Protein AF-A0A7W1S090-F1 (afdb_monomer)

Radius of gyration: 28.9 Å; Cα contacts (8 Å, |Δi|>4): 460; chains: 1; bounding box: 78×76×88 Å

Nearest PDB structures (foldseek):
  1ej8-assembly1_A  TM=5.968E-01  e=2.025E+00  Saccharomyces cerevisiae
  1jk9-assembly1_B  TM=6.523E-01  e=2.748E+00  Saccharomyces cerevisiae

Solvent-accessible surface area (backbone atoms only — not comparable to full-atom values): 18968 Å² total; per-residue (Å²): 135,65,72,66,61,57,54,50,53,53,52,52,51,51,51,51,51,51,52,51,51,52,51,49,54,50,52,53,49,54,49,50,55,49,54,54,49,50,52,53,51,37,52,51,45,21,53,53,27,44,51,51,50,52,48,49,51,29,53,21,35,14,46,37,80,57,60,89,86,48,95,62,79,52,80,36,87,42,33,16,22,81,90,78,72,43,58,21,33,49,68,66,88,90,62,98,58,74,49,48,57,50,67,75,38,69,46,71,46,70,44,52,49,43,66,35,48,56,65,39,57,41,89,67,85,73,86,58,77,56,41,80,50,83,86,44,98,49,42,77,43,83,56,73,46,63,62,84,77,41,62,60,57,92,43,47,61,83,49,65,69,86,40,47,74,43,72,67,31,50,54,44,41,58,58,35,36,79,53,59,30,87,90,29,60,43,45,32,21,28,23,41,13,27,68,47,98,46,35,30,41,39,41,12,26,26,30,72,53,51,70,58,90,47,62,85,42,94,68,35,70,80,74,35,96,45,60,68,60,43,54,55,37,53,72,74,33,52,77,46,40,28,44,36,29,49,35,67,85,47,50,60,77,68,69,85,43,99,74,68,84,81,82,66,99,59,93,74,74,96,76,74,75,78,69,88,86,72,80,90,76,79,55,97,79,68,77,79,78,63,92,89,60,79,77,74,63,48,88,73,50,82,42,59,34,35,31,78,70,42,80,41,78,48,94,62,86,72,95,81,105

Sequence (321 aa):
MSSRSGALLVVVSALCAILAAFSLAFLVRMRSDAEDTAMLMRESQARIMLAAACHYVQEASRLGWDDPNTALHEECFGWIDVRDGKLGPKWNEGGNDDRLFPVGSSARFPMHVRQRTPYAIRLDATPNPIDTDAASTRFGLPYLSLPEPMPAVANGWAGHPGAGVNDAGWEDFKRGDPRPRAGTAGTAWFRLHRLDGDSFVATCGGGATLGYRSFSEPGADQIFPDRAAFDALARIEQRAWYLIQWSPAVASSDIHNPHCILFLGGAMPDQYVLQRDHYLSMPMNTSHCLHGTPMRTLAHCKNPVGTIRLIQRLRDEPTNW

pLDDT: mean 76.08, std 19.88, range [40.19, 98.5]

Secondary structure (DSSP, 8-state):
--HHHHHHHHHHHHHHHHHHHHHHHHHHHHHHHHHHHHHHHHHHHHHHHHHHHHHHHHHHTBPPPP-TTSSS-----S-EETTTTEESSBSSSSS----B--TT-EEEEEE--EEE-TTPBPSSPPP-PPB--TTSTTBT-----SPSSPBSS--S--SSTTSS--HHHHHHHHH-EEEEPTTTTTTEEEEEEE-SSSEEEEEEEESTTTT-S-TTSTTSTTTSS-HHHHHHHHHH-EEEEEEEEEESS------S-SS---SS-S---TT----TT------TT-----TTS----GGGS--TT-EEEEEEEESS--S--

Mean predicted aligned error: 12.6 Å

Foldseek 3Di:
DDPVVVVVVVVVVVVVVVVVVVVVVVVVVVVVVVVVVVVVVWVVLLVVQVVVVQVLLLQQQFFADQDPPDPDRPRRNFGAHPVPRAGDPALDPDDPRNDHPDALDKHKFFDFDFPWDQLAWDPDDDDQDQDCDPVDPRHPPSDVQPDPGHHPDCLQSPDGRPPRPDVNSNVCNRHIGRDGDPPRGQQWMWMWHHNDDFKIKIKTKGWNQSPDPACPDPCSVVRAVDRVRNVVGVVVMDIWIKIWGWDQQDLDPPQPPPPPPPPDPDDDDPPPDPPPQDDGDDPPPPPDDPPPDDPPPSNPPRSRRTDTPDIGIDPDDDPRD

Structure (mmCIF, N/CA/C/O backbone):
data_AF-A0A7W1S090-F1
#
_entry.id   AF-A0A7W1S090-F1
#
loop_
_atom_site.group_PDB
_atom_site.id
_atom_site.type_symbol
_atom_site.label_atom_id
_atom_site.label_alt_id
_atom_site.label_comp_id
_atom_site.label_asym_id
_atom_site.label_entity_id
_atom_site.label_seq_id
_atom_site.pdbx_PDB_ins_code
_atom_site.Cartn_x
_atom_site.Cartn_y
_atom_site.Cartn_z
_atom_site.occupancy
_atom_site.B_iso_or_equiv
_atom_site.auth_seq_id
_atom_site.auth_comp_id
_atom_site.auth_asym_id
_atom_site.auth_atom_id
_atom_site.pdbx_PDB_model_num
ATOM 1 N N . MET A 1 1 ? -6.807 45.449 54.406 1.00 57.06 1 MET A N 1
ATOM 2 C CA . MET A 1 1 ? -6.661 45.039 52.990 1.00 57.06 1 MET A CA 1
ATOM 3 C C . MET A 1 1 ? -7.477 45.988 52.124 1.00 57.06 1 MET A C 1
ATOM 5 O O . MET A 1 1 ? -8.618 46.258 52.466 1.00 57.06 1 MET A O 1
ATOM 9 N N . SER A 1 2 ? -6.888 46.544 51.064 1.00 79.94 2 SER A N 1
ATOM 10 C CA . SER A 1 2 ? -7.562 47.475 50.144 1.00 79.94 2 SER A CA 1
ATOM 11 C C . SER A 1 2 ? -8.553 46.715 49.255 1.00 79.94 2 SER A C 1
ATOM 13 O O . SER A 1 2 ? -8.171 45.735 48.616 1.00 79.94 2 SER A O 1
ATOM 15 N N . SER A 1 3 ? -9.810 47.163 49.183 1.00 88.44 3 SER A N 1
ATOM 16 C CA . SER A 1 3 ? -10.864 46.559 48.344 1.00 88.44 3 SER A CA 1
ATOM 17 C C . SER A 1 3 ? -10.475 46.446 46.862 1.00 88.44 3 SER A C 1
ATOM 19 O O . SER A 1 3 ? -10.931 45.544 46.162 1.00 88.44 3 SER A O 1
ATOM 21 N N . ARG A 1 4 ? -9.567 47.308 46.391 1.00 90.38 4 ARG A N 1
ATOM 22 C CA . ARG A 1 4 ? -9.062 47.312 45.010 1.00 90.38 4 ARG A CA 1
ATOM 23 C C . ARG A 1 4 ? -8.206 46.087 44.685 1.00 90.38 4 ARG A C 1
ATOM 25 O O . ARG A 1 4 ? -8.285 45.569 43.576 1.00 90.38 4 ARG A O 1
ATOM 32 N N . SER A 1 5 ? -7.422 45.599 45.646 1.00 89.19 5 SER A N 1
ATOM 33 C CA . SER A 1 5 ? -6.564 44.424 45.448 1.00 89.19 5 SER A CA 1
ATOM 34 C C . SER A 1 5 ? -7.385 43.142 45.281 1.00 89.19 5 SER A C 1
ATOM 36 O O . SER A 1 5 ? -7.023 42.289 44.477 1.00 89.19 5 SER A O 1
ATOM 38 N N . GLY A 1 6 ? -8.520 43.032 45.983 1.00 93.75 6 GLY A N 1
ATOM 39 C CA . GLY A 1 6 ? -9.445 41.905 45.830 1.00 93.75 6 GLY A CA 1
ATOM 40 C C . GLY A 1 6 ? -10.111 41.879 44.453 1.00 93.75 6 GLY A C 1
ATOM 41 O O . GLY A 1 6 ? -10.118 40.844 43.795 1.00 93.75 6 GLY A O 1
ATOM 42 N N . ALA A 1 7 ? -10.598 43.030 43.977 1.00 94.62 7 ALA A N 1
ATOM 43 C CA . ALA A 1 7 ? -11.212 43.136 42.653 1.00 94.62 7 ALA A CA 1
ATOM 44 C C . ALA A 1 7 ? -10.230 42.780 41.520 1.00 94.62 7 ALA A C 1
ATOM 46 O O . ALA A 1 7 ? -10.594 42.062 40.592 1.00 94.62 7 ALA A O 1
ATOM 47 N N . LEU A 1 8 ? -8.971 43.224 41.618 1.00 95.19 8 LEU A N 1
ATOM 48 C CA . LEU A 1 8 ? -7.949 42.921 40.614 1.00 95.19 8 LEU A CA 1
ATOM 49 C C . LEU A 1 8 ? -7.626 41.421 40.551 1.00 95.19 8 LEU A C 1
ATOM 51 O O . LEU A 1 8 ? -7.513 40.876 39.456 1.00 95.19 8 LEU A O 1
ATOM 55 N N . LEU A 1 9 ? -7.546 40.735 41.697 1.00 96.00 9 LEU A N 1
ATOM 56 C CA . LEU A 1 9 ? -7.335 39.283 41.730 1.00 96.00 9 LEU A CA 1
ATOM 57 C C . LEU A 1 9 ? -8.474 38.510 41.058 1.00 96.00 9 LEU A C 1
ATOM 59 O O . LEU A 1 9 ? -8.201 37.550 40.344 1.00 96.00 9 LEU A O 1
ATOM 63 N N . VAL A 1 10 ? -9.727 38.942 41.240 1.00 96.50 10 VAL A N 1
ATOM 64 C CA . VAL A 1 10 ? -10.891 38.316 40.588 1.00 96.50 10 VAL A CA 1
ATOM 65 C C . VAL A 1 10 ? -10.858 38.518 39.073 1.00 96.50 10 VAL A C 1
ATOM 67 O O . VAL A 1 10 ? -11.128 37.585 38.324 1.00 96.50 10 VAL A O 1
ATOM 70 N N . VAL A 1 11 ? -10.493 39.712 38.598 1.00 97.12 11 VAL A N 1
ATOM 71 C CA . VAL A 1 11 ? -10.385 39.975 37.153 1.00 97.12 11 VAL A CA 1
ATOM 72 C C . VAL A 1 11 ? -9.260 39.149 36.530 1.00 97.12 11 VAL A C 1
ATOM 74 O O . VAL A 1 11 ? -9.462 38.529 35.489 1.00 97.12 11 VAL A O 1
ATOM 77 N N . VAL A 1 12 ? -8.089 39.095 37.170 1.00 98.06 12 VAL A N 1
ATOM 78 C CA . VAL A 1 12 ? -6.953 38.313 36.663 1.00 98.06 12 VAL A CA 1
ATOM 79 C C . VAL A 1 12 ? -7.272 36.819 36.671 1.00 98.06 12 VAL A C 1
ATOM 81 O O . VAL A 1 12 ? -7.005 36.146 35.679 1.00 98.06 12 VAL A O 1
ATOM 84 N N . SER A 1 13 ? -7.889 36.290 37.733 1.00 97.62 13 SER A N 1
ATOM 85 C CA . SER A 1 13 ? -8.268 34.874 37.774 1.00 97.62 13 SER A CA 1
ATOM 86 C C . SER A 1 13 ? -9.329 34.532 36.725 1.00 97.62 13 SER A C 1
ATOM 88 O O . SER A 1 13 ? -9.207 33.497 36.073 1.00 97.62 13 SER A O 1
ATOM 90 N N . ALA A 1 14 ? -10.303 35.417 36.485 1.00 97.50 14 ALA A N 1
ATOM 91 C CA . ALA A 1 14 ? -11.294 35.252 35.424 1.00 97.50 14 ALA A CA 1
ATOM 92 C C . ALA A 1 14 ? -10.651 35.263 34.027 1.00 97.50 14 ALA A C 1
ATOM 94 O O . ALA A 1 14 ? -10.944 34.389 33.214 1.00 97.50 14 ALA A O 1
ATOM 95 N N . LEU A 1 15 ? -9.732 36.195 33.753 1.00 98.19 15 LEU A N 1
ATOM 96 C CA . LEU A 1 15 ? -9.006 36.243 32.478 1.00 98.19 15 LEU A CA 1
ATOM 97 C C . LEU A 1 15 ? -8.128 35.003 32.273 1.00 98.19 15 LEU A C 1
ATOM 99 O O . LEU A 1 15 ? -8.147 34.417 31.192 1.00 98.19 15 LEU A O 1
ATOM 103 N N . CYS A 1 16 ? -7.415 34.553 33.309 1.00 98.44 16 CYS A N 1
ATOM 104 C CA . CYS A 1 16 ? -6.637 33.315 33.258 1.00 98.44 16 CYS A CA 1
ATOM 105 C C . CYS A 1 16 ? -7.530 32.090 33.019 1.00 98.44 16 CYS A C 1
ATOM 107 O O . CYS A 1 16 ? -7.176 31.235 32.210 1.00 98.44 16 CYS A O 1
ATOM 109 N N . ALA A 1 17 ? -8.695 32.012 33.669 1.00 98.19 17 ALA A N 1
ATOM 110 C CA . ALA A 1 17 ? -9.653 30.929 33.462 1.00 98.19 17 ALA A CA 1
ATOM 111 C C . ALA A 1 17 ? -10.211 30.923 32.030 1.00 98.19 17 ALA A C 1
ATOM 113 O O . ALA A 1 17 ? -10.310 29.863 31.418 1.00 98.19 17 ALA A O 1
ATOM 114 N N . ILE A 1 18 ? -10.511 32.097 31.467 1.00 98.50 18 ILE A N 1
ATOM 115 C CA . ILE A 1 18 ? -10.970 32.238 30.079 1.00 98.50 18 ILE A CA 1
ATOM 116 C C . ILE A 1 18 ? -9.874 31.804 29.097 1.00 98.50 18 ILE A C 1
ATOM 118 O O . ILE A 1 18 ? -10.142 31.023 28.186 1.00 98.50 18 ILE A O 1
ATOM 122 N N . LEU A 1 19 ? -8.630 32.250 29.293 1.00 98.31 19 LEU A N 1
ATOM 123 C CA . LEU A 1 19 ? -7.499 31.843 28.452 1.00 98.31 19 LEU A CA 1
ATOM 124 C C . LEU A 1 19 ? -7.222 30.338 28.549 1.00 98.31 19 LEU A C 1
ATOM 126 O O . LEU A 1 19 ? -6.974 29.694 27.528 1.00 98.31 19 LEU A O 1
ATOM 130 N N . ALA A 1 20 ? -7.311 29.761 29.749 1.00 98.19 20 ALA A N 1
ATOM 131 C CA . ALA A 1 20 ? -7.187 28.322 29.952 1.00 98.19 20 ALA A CA 1
ATOM 132 C C . ALA A 1 20 ? -8.314 27.551 29.245 1.00 98.19 20 ALA A C 1
ATOM 134 O O . ALA A 1 20 ? -8.040 26.561 28.568 1.00 98.19 20 ALA A O 1
ATOM 135 N N . ALA A 1 21 ? -9.561 28.027 29.327 1.00 98.25 21 ALA A N 1
ATOM 136 C CA . ALA A 1 21 ? -10.701 27.420 28.643 1.00 98.25 21 ALA A CA 1
ATOM 137 C C . ALA A 1 21 ? -10.558 27.477 27.113 1.00 98.25 21 ALA A C 1
ATOM 139 O O . ALA A 1 21 ? -10.777 26.468 26.443 1.00 98.25 21 ALA A O 1
ATOM 140 N N . PHE A 1 22 ? -10.126 28.614 26.556 1.00 98.44 22 PHE A N 1
ATOM 141 C CA . PHE A 1 22 ? -9.849 28.732 25.121 1.00 98.44 22 PHE A CA 1
ATOM 142 C C . PHE A 1 22 ? -8.706 27.819 24.675 1.00 98.44 22 PHE A C 1
ATOM 144 O O . PHE A 1 22 ? -8.820 27.155 23.645 1.00 98.44 22 PHE A O 1
ATOM 151 N N . SER A 1 23 ? -7.634 27.741 25.466 1.00 98.31 23 SER A N 1
ATOM 152 C CA . SER A 1 23 ? -6.497 26.863 25.172 1.00 98.31 23 SER A CA 1
ATOM 153 C C . SER A 1 23 ? -6.922 25.393 25.180 1.00 98.31 23 SER A C 1
ATOM 155 O O . SER A 1 23 ? -6.568 24.643 24.274 1.00 98.31 23 SER A O 1
ATOM 157 N N . LEU A 1 24 ? -7.741 24.984 26.156 1.00 98.31 24 LEU A N 1
ATOM 158 C CA . LEU A 1 24 ? -8.285 23.630 26.230 1.00 98.31 24 LEU A CA 1
ATOM 159 C C . LEU A 1 24 ? -9.205 23.318 25.044 1.00 98.31 24 LEU A C 1
ATOM 161 O O . LEU A 1 24 ? -9.055 22.270 24.423 1.00 98.31 24 LEU A O 1
ATOM 165 N N . ALA A 1 25 ? -10.122 24.224 24.694 1.00 97.88 25 ALA A N 1
ATOM 166 C CA . ALA A 1 25 ? -11.017 24.043 23.552 1.00 97.88 25 ALA A CA 1
ATOM 167 C C . ALA A 1 25 ? -10.240 23.893 22.233 1.00 97.88 25 ALA A C 1
ATOM 169 O O . ALA A 1 25 ? -10.570 23.036 21.412 1.00 97.88 25 ALA A O 1
ATOM 170 N N . PHE A 1 26 ? -9.175 24.680 22.051 1.00 98.12 26 PHE A N 1
ATOM 171 C CA . PHE A 1 26 ? -8.292 24.573 20.893 1.00 98.12 26 PHE A CA 1
ATOM 172 C C . PHE A 1 26 ? -7.568 23.220 20.841 1.00 98.12 26 PHE A C 1
ATOM 174 O O . PHE A 1 26 ? -7.588 22.563 19.803 1.00 98.12 26 PHE A O 1
ATOM 181 N N . LEU A 1 27 ? -7.002 22.757 21.962 1.00 98.00 27 LEU A N 1
ATOM 182 C CA . LEU A 1 27 ? -6.331 21.453 22.037 1.00 98.00 27 LEU A CA 1
ATOM 183 C C . LEU A 1 27 ? -7.288 20.282 21.779 1.00 98.00 27 LEU A C 1
ATOM 185 O O . LEU A 1 27 ? -6.930 19.343 21.071 1.00 98.00 27 LEU A O 1
ATOM 189 N N . VAL A 1 28 ? -8.510 20.342 22.317 1.00 98.00 28 VAL A N 1
ATOM 190 C CA . VAL A 1 28 ? -9.545 19.324 22.075 1.00 98.00 28 VAL A CA 1
ATOM 191 C C . VAL A 1 28 ? -9.921 19.279 20.596 1.00 98.00 28 VAL A C 1
ATOM 193 O O . VAL A 1 28 ? -9.985 18.196 20.019 1.00 98.00 28 VAL A O 1
ATOM 196 N N . ARG A 1 29 ? -10.104 20.442 19.960 1.00 97.69 29 ARG A N 1
ATOM 197 C CA . ARG A 1 29 ? -10.398 20.514 18.526 1.00 97.69 29 ARG A CA 1
ATOM 198 C C . ARG A 1 29 ? -9.253 19.970 17.675 1.00 97.69 29 ARG A C 1
ATOM 200 O O . ARG A 1 29 ? -9.499 19.131 16.822 1.00 97.69 29 ARG A O 1
ATOM 207 N N . MET A 1 30 ? -8.013 20.381 17.946 1.00 97.38 30 MET A N 1
ATOM 208 C CA . MET A 1 30 ? -6.840 19.866 17.229 1.00 97.38 30 MET A CA 1
ATOM 209 C C . MET A 1 30 ? -6.719 18.346 17.339 1.00 97.38 30 MET A C 1
ATOM 211 O O . MET A 1 30 ? -6.348 17.686 16.372 1.00 97.38 30 MET A O 1
ATOM 215 N N . ARG A 1 31 ? -7.027 17.786 18.514 1.00 97.19 31 ARG A N 1
ATOM 216 C CA . ARG A 1 31 ? -7.035 16.338 18.713 1.00 97.19 31 ARG A CA 1
ATOM 217 C C . ARG A 1 31 ? -8.119 15.660 17.874 1.00 97.19 31 ARG A C 1
ATOM 219 O O . ARG A 1 31 ? -7.812 14.670 17.222 1.00 97.19 31 ARG A O 1
ATOM 226 N N . SER A 1 32 ? -9.335 16.204 17.862 1.00 96.56 32 SER A N 1
ATOM 227 C CA . SER A 1 32 ? -10.433 15.692 17.031 1.00 96.56 32 SER A CA 1
ATOM 228 C C . SER A 1 32 ? -10.067 15.713 15.545 1.00 9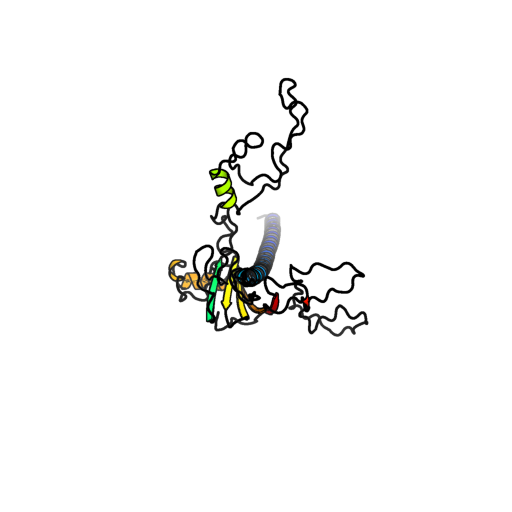6.56 32 SER A C 1
ATOM 230 O O . SER A 1 32 ? -10.165 14.691 14.877 1.00 96.56 32 SER A O 1
ATOM 232 N N . ASP A 1 33 ? -9.557 16.844 15.046 1.00 97.06 33 ASP A N 1
ATOM 233 C CA . ASP A 1 33 ? -9.165 16.997 13.639 1.00 97.06 33 ASP A CA 1
ATOM 234 C C . ASP A 1 33 ? -8.035 16.014 13.259 1.00 97.06 33 ASP A C 1
ATOM 236 O O . ASP A 1 33 ? -8.003 15.473 12.148 1.00 97.06 33 ASP A O 1
ATOM 240 N N . ALA A 1 34 ? -7.104 15.752 14.184 1.00 95.00 34 ALA A N 1
ATOM 241 C CA . ALA A 1 34 ? -6.035 14.773 13.995 1.00 95.00 34 ALA A CA 1
ATOM 242 C C . ALA A 1 34 ? -6.558 13.326 13.966 1.00 95.00 34 ALA A C 1
ATOM 244 O O . ALA A 1 34 ? -6.093 12.531 13.146 1.00 95.00 34 ALA A O 1
ATOM 245 N N . GLU A 1 35 ? -7.519 12.982 14.829 1.00 93.00 35 GLU A N 1
ATOM 246 C CA . GLU A 1 35 ? -8.176 11.669 14.851 1.00 93.00 35 GLU A CA 1
ATOM 247 C C . GLU A 1 35 ? -8.965 11.428 13.546 1.00 93.00 35 GLU A C 1
ATOM 249 O O . GLU A 1 35 ? -8.792 10.381 12.912 1.00 93.00 35 GLU A O 1
ATOM 254 N N . ASP A 1 36 ? -9.712 12.428 13.067 1.00 93.19 36 ASP A N 1
ATOM 255 C CA . ASP A 1 36 ? -10.458 12.368 11.801 1.00 93.19 36 ASP A CA 1
ATOM 256 C C . ASP A 1 36 ? -9.526 12.228 10.586 1.00 93.19 36 ASP A C 1
ATOM 258 O O . ASP A 1 36 ? -9.728 11.381 9.709 1.00 93.19 36 ASP A O 1
ATOM 262 N N . THR A 1 37 ? -8.447 13.017 10.547 1.00 93.94 37 THR A N 1
ATOM 263 C CA . THR A 1 37 ? -7.446 12.938 9.471 1.00 93.94 37 THR A CA 1
ATOM 264 C C . THR A 1 37 ? -6.764 11.570 9.456 1.00 93.94 37 THR A C 1
ATOM 266 O O . THR A 1 37 ? -6.567 10.984 8.389 1.00 93.94 37 THR A O 1
ATOM 269 N N . ALA A 1 38 ? -6.438 11.019 10.629 1.00 88.81 38 ALA A N 1
ATOM 270 C CA . ALA A 1 38 ? -5.842 9.692 10.735 1.00 88.81 38 ALA A CA 1
ATOM 271 C C . ALA A 1 38 ? -6.783 8.597 10.207 1.00 88.81 38 ALA A C 1
ATOM 273 O O . ALA A 1 38 ? -6.324 7.680 9.520 1.00 88.81 38 ALA A O 1
ATOM 274 N N . MET A 1 39 ? -8.088 8.702 10.472 1.00 87.94 39 MET A N 1
ATOM 275 C CA . MET A 1 39 ? -9.089 7.777 9.935 1.00 87.94 39 MET A CA 1
ATOM 276 C C . MET A 1 39 ? -9.148 7.838 8.401 1.00 87.94 39 MET A C 1
ATOM 278 O O . MET A 1 39 ? -9.050 6.800 7.741 1.00 87.94 39 MET A O 1
ATOM 282 N N . LEU A 1 40 ? -9.218 9.044 7.826 1.00 91.06 40 LEU A N 1
ATOM 283 C CA . LEU A 1 40 ? -9.241 9.248 6.371 1.00 91.06 40 LEU A CA 1
ATOM 284 C C . LEU A 1 40 ? -7.970 8.734 5.683 1.00 91.06 40 LEU A C 1
ATOM 286 O O . LEU A 1 40 ? -8.040 8.121 4.613 1.00 91.06 40 LEU A O 1
ATOM 290 N N . MET A 1 41 ? -6.801 8.950 6.294 1.00 89.94 41 MET A N 1
ATOM 291 C CA . MET A 1 41 ? -5.532 8.438 5.774 1.00 89.94 41 MET A CA 1
ATOM 292 C C . MET A 1 41 ? -5.511 6.909 5.742 1.00 89.94 41 MET A C 1
ATOM 294 O O . MET A 1 41 ? -5.113 6.336 4.729 1.00 89.94 41 MET A O 1
ATOM 298 N N . ARG A 1 42 ? -5.974 6.241 6.807 1.00 87.00 42 ARG A N 1
ATOM 299 C CA . ARG A 1 42 ? -6.031 4.771 6.865 1.00 87.00 42 ARG A CA 1
ATOM 300 C C . ARG A 1 42 ? -7.012 4.192 5.855 1.00 87.00 42 ARG A C 1
ATOM 302 O O . ARG A 1 42 ? -6.705 3.191 5.213 1.00 87.00 42 ARG A O 1
ATOM 309 N N . GLU A 1 43 ? -8.169 4.824 5.674 1.00 88.69 43 GLU A N 1
ATOM 310 C CA . GLU A 1 43 ? -9.120 4.404 4.644 1.00 88.69 43 GLU A CA 1
ATOM 311 C C . GLU A 1 43 ? -8.525 4.565 3.238 1.00 88.69 43 GLU A C 1
ATOM 313 O O . GLU A 1 43 ? -8.601 3.649 2.417 1.00 88.69 43 GLU A O 1
ATOM 318 N N . SER A 1 44 ? -7.873 5.699 2.972 1.00 90.75 44 SER A N 1
ATOM 319 C CA . SER A 1 44 ? -7.194 5.949 1.696 1.00 90.75 44 SER A CA 1
ATOM 320 C C . SER A 1 44 ? -6.088 4.923 1.441 1.00 90.75 44 SER A C 1
ATOM 322 O O . SER A 1 44 ? -6.002 4.367 0.348 1.00 90.75 44 SER A O 1
ATOM 324 N N . GLN A 1 45 ? -5.288 4.601 2.462 1.00 90.62 45 GLN A N 1
ATOM 325 C CA . GLN A 1 45 ? -4.282 3.540 2.401 1.00 90.62 45 GLN A CA 1
ATOM 326 C C . GLN A 1 45 ? -4.912 2.182 2.086 1.00 90.62 45 GLN A C 1
ATOM 328 O O . GLN A 1 45 ? -4.448 1.513 1.167 1.00 90.62 45 GLN A O 1
ATOM 333 N N . ALA A 1 46 ? -5.993 1.793 2.767 1.00 90.12 46 ALA A N 1
ATOM 334 C CA . ALA A 1 46 ? -6.679 0.529 2.499 1.00 90.12 46 ALA A CA 1
ATOM 335 C C . ALA A 1 46 ? -7.200 0.444 1.051 1.00 90.12 46 ALA A C 1
ATOM 337 O O . ALA A 1 46 ? -7.112 -0.613 0.430 1.00 90.12 46 ALA A O 1
ATOM 338 N N . ARG A 1 47 ? -7.683 1.553 0.474 1.00 90.19 47 ARG A N 1
ATOM 339 C CA . ARG A 1 47 ? -8.110 1.611 -0.938 1.00 90.19 47 ARG A CA 1
ATOM 340 C C . ARG A 1 47 ? -6.936 1.513 -1.916 1.00 90.19 47 ARG A C 1
ATOM 342 O O . ARG A 1 47 ? -7.043 0.827 -2.927 1.00 90.19 47 ARG A O 1
ATOM 349 N N . ILE A 1 48 ? -5.803 2.146 -1.611 1.00 91.62 48 ILE A N 1
ATOM 350 C CA . ILE A 1 48 ? -4.574 1.995 -2.409 1.00 91.62 48 ILE A CA 1
ATOM 351 C C . ILE A 1 48 ? -4.078 0.542 -2.340 1.00 91.62 48 ILE A C 1
ATOM 353 O O . ILE A 1 48 ? -3.669 -0.022 -3.352 1.00 91.62 48 ILE A O 1
ATOM 357 N N . MET A 1 49 ? -4.165 -0.091 -1.169 1.00 94.94 49 MET A N 1
ATOM 358 C CA . MET A 1 49 ? -3.820 -1.503 -0.983 1.00 94.94 49 MET A CA 1
ATOM 359 C C . MET A 1 49 ? -4.763 -2.444 -1.731 1.00 94.94 49 MET A C 1
ATOM 361 O O . MET A 1 49 ? -4.308 -3.459 -2.245 1.00 94.94 49 MET A O 1
ATOM 365 N N . LEU A 1 50 ? -6.043 -2.095 -1.866 1.00 95.00 50 LEU A N 1
ATOM 366 C CA . LEU A 1 50 ? -6.970 -2.823 -2.732 1.00 95.00 50 LEU A CA 1
ATOM 367 C C . LEU A 1 50 ? -6.537 -2.750 -4.199 1.00 95.00 50 LEU A C 1
ATOM 369 O O . LEU A 1 50 ? -6.494 -3.777 -4.868 1.00 95.00 50 LEU A O 1
ATOM 373 N N . ALA A 1 51 ? -6.162 -1.567 -4.692 1.00 92.75 51 ALA A N 1
ATOM 374 C CA . ALA A 1 51 ? -5.632 -1.435 -6.048 1.00 92.75 51 ALA A CA 1
ATOM 375 C C . ALA A 1 51 ? -4.353 -2.272 -6.233 1.00 92.75 51 ALA A C 1
ATOM 377 O O . ALA A 1 51 ? -4.229 -2.991 -7.222 1.00 92.75 51 ALA A O 1
ATOM 378 N N . ALA A 1 52 ? -3.443 -2.255 -5.253 1.00 90.81 52 ALA A N 1
ATOM 379 C CA . ALA A 1 52 ? -2.248 -3.099 -5.263 1.00 90.81 52 ALA A CA 1
ATOM 380 C C . ALA A 1 52 ? -2.591 -4.600 -5.286 1.00 90.81 52 ALA A C 1
ATOM 382 O O . ALA A 1 52 ? -1.988 -5.346 -6.053 1.00 90.81 52 ALA A O 1
ATOM 383 N N . ALA A 1 53 ? -3.590 -5.032 -4.512 1.00 92.75 53 ALA A N 1
ATOM 384 C CA . ALA A 1 53 ? -4.072 -6.409 -4.501 1.00 92.75 53 ALA A CA 1
ATOM 385 C C . ALA A 1 53 ? -4.665 -6.820 -5.860 1.00 92.75 53 ALA A C 1
ATOM 387 O O . ALA A 1 53 ? -4.326 -7.880 -6.384 1.00 92.75 53 ALA A O 1
ATOM 388 N N . CYS A 1 54 ? -5.490 -5.961 -6.469 1.00 91.44 54 CYS A N 1
ATOM 389 C CA . CYS A 1 54 ? -6.024 -6.165 -7.816 1.00 91.44 54 CYS A CA 1
ATOM 390 C C . CYS A 1 54 ? -4.906 -6.273 -8.861 1.00 91.44 54 CYS A C 1
ATOM 392 O O . CYS A 1 54 ? -4.936 -7.179 -9.690 1.00 91.44 54 CYS A O 1
ATOM 394 N N . HIS A 1 55 ? -3.907 -5.387 -8.810 1.00 86.50 55 HIS A N 1
ATOM 395 C CA . HIS A 1 55 ? -2.762 -5.440 -9.719 1.00 86.50 55 HIS A CA 1
ATOM 396 C C . HIS A 1 55 ? -1.928 -6.695 -9.522 1.00 86.50 55 HIS A C 1
ATOM 398 O O . HIS A 1 55 ? -1.517 -7.296 -10.506 1.00 86.50 55 HIS A O 1
ATOM 404 N N . TYR A 1 56 ? -1.714 -7.118 -8.277 1.00 86.44 56 TYR A N 1
ATOM 405 C CA . TYR A 1 56 ? -1.034 -8.374 -8.001 1.00 86.44 56 TYR A CA 1
ATOM 406 C C . TYR A 1 56 ? -1.789 -9.550 -8.625 1.00 86.44 56 TYR A C 1
ATOM 408 O O . TYR A 1 56 ? -1.178 -10.351 -9.324 1.00 86.44 56 TYR A O 1
ATOM 416 N N . VAL A 1 57 ? -3.113 -9.622 -8.435 1.00 86.19 57 VAL A N 1
ATOM 417 C CA . VAL A 1 57 ? -3.949 -10.651 -9.066 1.00 86.19 57 VAL A CA 1
ATOM 418 C C . VAL A 1 57 ? -3.781 -10.611 -10.585 1.00 86.19 57 VAL A C 1
ATOM 420 O O . VAL A 1 57 ? -3.422 -11.627 -11.162 1.00 86.19 57 VAL A O 1
ATOM 423 N N . GLN A 1 58 ? -3.942 -9.447 -11.220 1.00 82.88 58 GLN A N 1
ATOM 424 C CA . GLN A 1 58 ? -3.816 -9.296 -12.674 1.00 82.88 58 GLN A CA 1
ATOM 425 C C . GLN A 1 58 ? -2.428 -9.689 -13.202 1.00 82.88 58 GLN A C 1
ATOM 427 O O . GLN A 1 58 ? -2.323 -10.493 -14.127 1.00 82.88 58 GLN A O 1
ATOM 432 N N . GLU A 1 59 ? -1.356 -9.169 -12.607 1.00 73.56 59 GLU A N 1
ATOM 433 C CA . GLU A 1 59 ? 0.017 -9.436 -13.053 1.00 73.56 59 GLU A CA 1
ATOM 434 C C . GLU A 1 59 ? 0.441 -10.883 -12.816 1.00 73.56 59 GLU A C 1
ATOM 436 O O . GLU A 1 59 ? 1.171 -11.458 -13.619 1.00 73.56 59 GLU A O 1
ATOM 441 N N . ALA A 1 60 ? -0.040 -11.503 -11.743 1.00 72.12 60 ALA A N 1
ATOM 442 C CA . ALA A 1 60 ? 0.269 -12.892 -11.455 1.00 72.12 60 ALA A CA 1
ATOM 443 C C . ALA A 1 60 ? -0.639 -13.875 -12.231 1.00 72.12 60 ALA A C 1
ATOM 445 O O . ALA A 1 60 ? -0.373 -15.077 -12.255 1.00 72.12 60 ALA A O 1
ATOM 446 N N . SER A 1 61 ? -1.689 -13.361 -12.883 1.00 61.28 61 SER A N 1
ATOM 447 C CA . SER A 1 61 ? -2.678 -14.108 -13.673 1.00 61.28 61 SER A CA 1
ATOM 448 C C . SER A 1 61 ? -2.493 -14.041 -15.191 1.00 61.28 61 SER A C 1
ATOM 450 O O . SER A 1 61 ? -3.371 -14.500 -15.923 1.00 61.28 61 SER A O 1
ATOM 452 N N . ARG A 1 62 ? -1.391 -13.458 -15.687 1.00 58.69 62 ARG A N 1
ATOM 453 C CA . ARG A 1 62 ? -1.198 -13.279 -17.132 1.00 58.69 62 ARG A CA 1
ATOM 454 C C . ARG A 1 62 ? -1.294 -14.595 -17.899 1.00 58.69 62 ARG A C 1
ATOM 456 O O . ARG A 1 62 ? -0.768 -15.603 -17.437 1.00 58.69 62 ARG A O 1
ATOM 463 N N . LEU A 1 63 ? -1.917 -14.529 -19.081 1.00 47.78 63 LEU A N 1
ATOM 464 C CA . LEU A 1 63 ? -1.988 -15.626 -20.049 1.00 47.78 63 LEU A CA 1
ATOM 465 C C . LEU A 1 63 ? -0.571 -16.110 -20.360 1.00 47.78 63 LEU A C 1
ATOM 467 O O . LEU A 1 63 ? 0.338 -15.305 -20.587 1.00 47.78 63 LEU A O 1
ATOM 471 N N . GLY A 1 64 ? -0.403 -17.425 -20.337 1.00 45.78 64 GLY A N 1
ATOM 472 C CA . GLY A 1 64 ? 0.888 -18.063 -20.500 1.00 45.78 64 GLY A CA 1
ATOM 473 C C . GLY A 1 64 ? 1.582 -17.790 -21.824 1.00 45.78 64 GLY A C 1
ATOM 474 O O . GLY A 1 64 ? 0.991 -17.307 -22.790 1.00 45.78 64 GLY A O 1
ATOM 475 N N . TRP A 1 65 ? 2.875 -18.097 -21.839 1.00 42.47 65 TRP A N 1
ATOM 476 C CA . TRP A 1 65 ? 3.631 -18.202 -23.074 1.00 42.47 65 TRP A CA 1
ATOM 477 C C . TRP A 1 65 ? 3.313 -19.544 -23.720 1.00 42.47 65 TRP A C 1
ATOM 479 O O . TRP A 1 65 ? 3.475 -20.590 -23.097 1.00 42.47 65 TRP A O 1
ATOM 489 N N . ASP A 1 66 ? 2.862 -19.475 -24.962 1.00 42.78 66 ASP A N 1
ATOM 490 C CA . ASP A 1 66 ? 2.719 -20.618 -25.846 1.00 42.78 66 ASP A CA 1
ATOM 491 C C . ASP A 1 66 ? 4.103 -21.244 -26.091 1.00 42.78 66 ASP A C 1
ATOM 493 O O . ASP A 1 66 ? 5.065 -20.525 -26.385 1.00 42.78 66 ASP A O 1
ATOM 497 N N . ASP A 1 67 ? 4.232 -22.562 -25.908 1.00 51.28 67 ASP A N 1
ATOM 498 C CA . ASP A 1 67 ? 5.482 -23.267 -26.197 1.00 51.28 67 ASP A CA 1
ATOM 499 C C . ASP A 1 67 ? 5.631 -23.354 -27.721 1.00 51.28 67 ASP A C 1
ATOM 501 O O . ASP A 1 67 ? 4.865 -24.081 -28.364 1.00 51.28 67 ASP A O 1
ATOM 505 N N . PRO A 1 68 ? 6.631 -22.680 -28.323 1.00 54.28 68 PRO A N 1
ATOM 506 C CA . PRO A 1 68 ? 6.803 -22.664 -29.772 1.00 54.28 68 PRO A CA 1
ATOM 507 C C . PRO A 1 68 ? 7.080 -24.053 -30.372 1.00 54.28 68 PRO A C 1
ATOM 509 O O . PRO A 1 68 ? 7.061 -24.197 -31.593 1.00 54.28 68 PRO A O 1
ATOM 512 N N . ASN A 1 69 ? 7.361 -25.066 -29.543 1.00 62.59 69 ASN A N 1
ATOM 513 C CA . ASN A 1 69 ? 7.582 -26.447 -29.972 1.00 62.59 69 ASN A CA 1
ATOM 514 C C . ASN A 1 69 ? 6.307 -27.305 -29.978 1.00 62.59 69 ASN A C 1
ATOM 516 O O . ASN A 1 69 ? 6.354 -28.458 -30.417 1.00 62.59 69 ASN A O 1
ATOM 520 N N . THR A 1 70 ? 5.174 -26.785 -29.501 1.00 57.22 70 THR A N 1
ATOM 521 C CA . THR A 1 70 ? 3.890 -27.491 -29.560 1.00 57.22 70 THR A CA 1
ATOM 522 C C . THR A 1 70 ? 3.196 -27.231 -30.900 1.00 57.22 70 THR A C 1
ATOM 524 O O . THR A 1 70 ? 3.170 -26.120 -31.418 1.00 57.22 70 THR A O 1
ATOM 527 N N . ALA A 1 71 ? 2.678 -28.292 -31.531 1.00 48.50 71 ALA A N 1
ATOM 528 C CA . ALA A 1 71 ? 2.124 -28.222 -32.892 1.00 48.50 71 ALA A CA 1
ATOM 529 C C . ALA A 1 71 ? 0.760 -27.506 -32.972 1.00 48.50 71 ALA A C 1
ATOM 531 O O . ALA A 1 71 ? 0.314 -27.130 -34.056 1.00 48.50 71 ALA A O 1
ATOM 532 N N . LEU A 1 72 ? 0.092 -27.343 -31.833 1.00 48.19 72 LEU A N 1
ATOM 533 C CA . LEU A 1 72 ? -1.105 -26.537 -31.661 1.00 48.19 72 LEU A CA 1
ATOM 534 C C . LEU A 1 72 ? -0.707 -25.406 -30.724 1.00 48.19 72 LEU A C 1
ATOM 536 O O . LEU A 1 72 ? -0.381 -25.696 -29.581 1.00 48.19 72 LEU A O 1
ATOM 540 N N . HIS A 1 73 ? -0.738 -24.163 -31.212 1.00 44.25 73 HIS A N 1
ATOM 541 C CA . HIS A 1 73 ? -0.634 -22.988 -30.354 1.00 44.25 73 HIS A CA 1
ATOM 542 C C . HIS A 1 73 ? -1.731 -23.097 -29.295 1.00 44.25 73 HIS A C 1
ATOM 544 O O . HIS A 1 73 ? -2.918 -22.933 -29.605 1.00 44.25 73 HIS A O 1
ATOM 550 N N . GLU A 1 74 ? -1.360 -23.438 -28.068 1.00 46.12 74 GLU A N 1
ATOM 551 C CA . GLU A 1 74 ? -2.298 -23.405 -26.964 1.00 46.12 74 GLU A CA 1
ATOM 552 C C . GLU A 1 74 ? -2.471 -21.917 -26.666 1.00 46.12 74 GLU A C 1
ATOM 554 O O . GLU A 1 74 ? -1.559 -21.270 -26.161 1.00 46.12 74 GLU A O 1
ATOM 559 N N . GLU A 1 75 ? -3.612 -21.314 -27.024 1.00 42.38 75 GLU A N 1
ATOM 560 C CA . GLU A 1 75 ? -3.984 -20.037 -26.413 1.00 42.38 75 GLU A CA 1
ATOM 561 C C . GLU A 1 75 ? -3.947 -20.277 -24.901 1.00 42.38 75 GLU A C 1
ATOM 563 O O . GLU A 1 75 ? -4.816 -20.954 -24.358 1.00 42.38 75 GLU A O 1
ATOM 568 N N . CYS A 1 76 ? -2.873 -19.840 -24.239 1.00 41.44 76 CYS A N 1
ATOM 569 C CA . CYS A 1 76 ? -2.585 -20.236 -22.870 1.00 41.44 76 CYS A CA 1
ATOM 570 C C . CYS A 1 76 ? -3.537 -19.536 -21.902 1.00 41.44 76 CYS A C 1
ATOM 572 O O . CYS A 1 76 ? -3.163 -18.572 -21.234 1.00 41.44 76 CYS A O 1
ATOM 574 N N . PHE A 1 77 ? -4.766 -20.035 -21.801 1.00 41.16 77 PHE A N 1
ATOM 575 C CA . PHE A 1 77 ? -5.704 -19.741 -20.730 1.00 41.16 77 PHE A CA 1
ATOM 576 C C . PHE A 1 77 ? -5.138 -20.302 -19.421 1.00 41.16 77 PHE A C 1
ATOM 578 O O . PHE A 1 77 ? -5.386 -21.445 -19.052 1.00 41.16 77 PHE A O 1
ATOM 585 N N . GLY A 1 78 ? -4.334 -19.510 -18.717 1.00 48.72 78 GLY A N 1
ATOM 586 C CA . GLY A 1 78 ? -3.694 -19.946 -17.483 1.00 48.72 78 GLY A CA 1
ATOM 587 C C . GLY A 1 78 ? -2.931 -18.819 -16.814 1.00 48.72 78 GLY A C 1
ATOM 588 O O . GLY A 1 78 ? -2.515 -17.874 -17.469 1.00 48.72 78 GLY A O 1
ATOM 589 N N . TRP A 1 79 ? -2.778 -18.922 -15.500 1.00 53.31 79 TRP A N 1
ATOM 590 C CA . TRP A 1 79 ? -2.002 -17.988 -14.702 1.00 53.31 79 TRP A CA 1
ATOM 591 C C . TRP A 1 79 ? -0.514 -18.299 -14.920 1.00 53.31 79 TRP A C 1
ATOM 593 O O . TRP A 1 79 ? -0.087 -19.405 -14.594 1.00 53.31 79 TRP A O 1
ATOM 603 N N . ILE A 1 80 ? 0.275 -17.376 -15.471 1.00 52.72 80 ILE A N 1
ATOM 604 C CA . ILE A 1 80 ? 1.739 -17.470 -15.598 1.00 52.72 80 ILE A CA 1
ATOM 605 C C . ILE A 1 80 ? 2.386 -16.220 -14.990 1.00 52.72 80 ILE A C 1
ATOM 607 O O . ILE A 1 80 ? 1.956 -15.093 -15.224 1.00 52.72 80 ILE A O 1
ATOM 611 N N . ASP A 1 81 ? 3.434 -16.422 -14.192 1.00 49.84 81 ASP A N 1
ATOM 612 C CA . ASP A 1 81 ? 4.196 -15.365 -13.536 1.00 49.84 81 ASP A CA 1
ATOM 613 C C . ASP A 1 81 ? 5.231 -14.750 -14.490 1.00 49.84 81 ASP A C 1
ATOM 615 O O . ASP A 1 81 ? 6.151 -15.418 -14.963 1.00 49.84 81 ASP A O 1
ATOM 619 N N . VAL A 1 82 ? 5.117 -13.446 -14.749 1.00 48.47 82 VAL A N 1
ATOM 620 C CA . VAL A 1 82 ? 6.002 -12.702 -15.668 1.00 48.47 82 VAL A CA 1
ATOM 621 C C . VAL A 1 82 ? 7.464 -12.644 -15.236 1.00 48.47 82 VAL A C 1
ATOM 623 O O . VAL A 1 82 ? 8.330 -12.314 -16.045 1.00 48.47 82 VAL A O 1
ATOM 626 N N . ARG A 1 83 ? 7.755 -12.914 -13.962 1.00 49.84 83 ARG A N 1
ATOM 627 C CA . ARG A 1 83 ? 9.117 -12.816 -13.434 1.00 49.84 83 ARG A CA 1
ATOM 628 C C . ARG A 1 83 ? 9.997 -13.963 -13.924 1.00 49.84 83 ARG A C 1
ATOM 630 O O . ARG A 1 83 ? 11.208 -13.777 -14.006 1.00 49.84 83 ARG A O 1
ATOM 637 N N . ASP A 1 84 ? 9.407 -15.114 -14.255 1.00 54.28 84 ASP A N 1
ATOM 638 C CA . ASP A 1 84 ? 10.146 -16.303 -14.701 1.00 54.28 84 ASP A CA 1
ATOM 639 C C . ASP A 1 84 ? 9.445 -17.183 -15.753 1.00 54.28 84 ASP A C 1
ATOM 641 O O . ASP A 1 84 ? 10.020 -18.187 -16.173 1.00 54.28 84 ASP A O 1
ATOM 645 N N . GLY A 1 85 ? 8.248 -16.816 -16.221 1.00 53.00 85 GLY A N 1
ATOM 646 C CA . GLY A 1 85 ? 7.556 -17.507 -17.312 1.00 53.00 85 GLY A CA 1
ATOM 647 C C . GLY A 1 85 ? 6.911 -18.840 -16.922 1.00 53.00 85 GLY A C 1
ATOM 648 O O . GLY A 1 85 ? 6.538 -19.607 -17.806 1.00 53.00 85 GLY A O 1
ATOM 649 N N . LYS A 1 86 ? 6.769 -19.137 -15.624 1.00 60.00 86 LYS A N 1
ATOM 650 C CA . LYS A 1 86 ? 6.160 -20.382 -15.124 1.00 60.00 86 LYS A CA 1
ATOM 651 C C . LYS A 1 86 ? 4.734 -20.179 -14.617 1.00 60.00 86 LYS A C 1
ATOM 653 O O . LYS A 1 86 ? 4.316 -19.054 -14.376 1.00 60.00 86 LYS A O 1
ATOM 658 N N . LEU A 1 87 ? 4.001 -21.275 -14.394 1.00 58.19 87 LEU A N 1
ATOM 659 C CA . LEU A 1 87 ? 2.655 -21.264 -13.807 1.00 58.19 87 LEU A CA 1
ATOM 660 C C . LEU A 1 87 ? 2.589 -20.400 -12.522 1.00 58.19 87 LEU A C 1
ATOM 662 O O . LEU A 1 87 ? 3.326 -20.621 -11.562 1.00 58.19 87 LEU A O 1
ATOM 666 N N . GLY A 1 88 ? 1.704 -19.406 -12.534 1.00 55.62 88 GLY A N 1
ATOM 667 C CA . GLY A 1 88 ? 1.403 -18.448 -11.472 1.00 55.62 88 GLY A CA 1
ATOM 668 C C . GLY A 1 88 ? -0.019 -18.624 -10.913 1.00 55.62 88 GLY A C 1
ATOM 669 O O . GLY A 1 88 ? -0.712 -19.572 -11.260 1.00 55.62 88 GLY A O 1
ATOM 670 N N . PRO A 1 89 ? -0.495 -17.752 -10.014 1.00 56.12 89 PRO A N 1
ATOM 671 C CA . PRO A 1 89 ? 0.258 -16.686 -9.380 1.00 56.12 89 PRO A CA 1
ATOM 672 C C . PRO A 1 89 ? 1.169 -17.312 -8.318 1.00 56.12 89 PRO A C 1
ATOM 674 O O . PRO A 1 89 ? 0.765 -18.255 -7.637 1.00 56.12 89 PRO A O 1
ATOM 677 N N . LYS A 1 90 ? 2.414 -16.852 -8.190 1.00 60.69 90 LYS A N 1
ATOM 678 C CA . LYS A 1 90 ? 3.356 -17.477 -7.251 1.00 60.69 90 LYS A CA 1
ATOM 679 C C . LYS A 1 90 ? 3.109 -17.018 -5.828 1.00 60.69 90 LYS A C 1
ATOM 681 O O . LYS A 1 90 ? 2.979 -15.825 -5.572 1.00 60.69 90 LYS A O 1
ATOM 686 N N . TRP A 1 91 ? 3.151 -17.970 -4.903 1.00 55.25 91 TRP A N 1
ATOM 687 C CA . TRP A 1 91 ? 2.964 -17.734 -3.471 1.00 55.25 91 TRP A CA 1
ATOM 688 C C . TRP A 1 91 ? 3.923 -16.683 -2.871 1.00 55.25 91 TRP A C 1
ATOM 690 O O . TRP A 1 91 ? 3.524 -15.934 -1.984 1.00 55.25 91 TRP A O 1
ATOM 700 N N . ASN A 1 92 ? 5.169 -16.602 -3.358 1.00 56.31 92 ASN A N 1
ATOM 701 C CA . ASN A 1 92 ? 6.224 -15.747 -2.800 1.00 56.31 92 ASN A CA 1
ATOM 702 C C . ASN A 1 92 ? 6.774 -14.709 -3.802 1.00 56.31 92 ASN A C 1
ATOM 704 O O . ASN A 1 92 ? 6.742 -14.893 -5.023 1.00 56.31 92 ASN A O 1
ATOM 708 N N . GLU A 1 93 ? 7.343 -13.617 -3.278 1.00 49.69 93 GLU A N 1
ATOM 709 C CA . GLU A 1 93 ? 8.169 -12.691 -4.058 1.00 49.69 93 GLU A CA 1
ATOM 710 C C . GLU A 1 93 ? 9.550 -13.299 -4.361 1.00 49.69 93 GLU A C 1
ATOM 712 O O . GLU A 1 93 ? 10.320 -13.588 -3.451 1.00 49.69 93 GLU A O 1
ATOM 717 N N . GLY A 1 94 ? 9.898 -13.437 -5.647 1.00 45.28 94 GLY A N 1
ATOM 718 C CA . GLY A 1 94 ? 11.302 -13.466 -6.081 1.00 45.28 94 GLY A CA 1
ATOM 719 C C . GLY A 1 94 ? 12.089 -14.775 -5.926 1.00 45.28 94 GLY A C 1
ATOM 720 O O . GLY A 1 94 ? 13.307 -14.713 -5.778 1.00 45.28 94 GLY A O 1
ATOM 721 N N . GLY A 1 95 ? 11.459 -15.948 -6.007 1.00 46.47 95 GLY A N 1
ATOM 722 C CA . GLY A 1 95 ? 12.178 -17.228 -6.047 1.00 46.47 95 GLY A CA 1
ATOM 723 C C . GLY A 1 95 ? 11.660 -18.167 -7.133 1.00 46.47 95 GLY A C 1
ATOM 724 O O . GLY A 1 95 ? 10.527 -18.014 -7.581 1.00 46.47 95 GLY A O 1
ATOM 725 N N . ASN A 1 96 ? 12.468 -19.178 -7.486 1.00 49.09 96 ASN A N 1
ATOM 726 C CA . ASN A 1 96 ? 12.099 -20.380 -8.260 1.00 49.09 96 ASN A CA 1
ATOM 727 C C . ASN A 1 96 ? 11.015 -21.230 -7.545 1.00 49.09 96 ASN A C 1
ATOM 729 O O . ASN A 1 96 ? 11.113 -22.453 -7.474 1.00 49.09 96 ASN A O 1
ATOM 733 N N . ASP A 1 97 ? 10.024 -20.598 -6.922 1.00 56.06 97 ASP A N 1
ATOM 734 C CA . ASP A 1 97 ? 8.898 -21.266 -6.295 1.00 56.06 97 ASP A CA 1
ATOM 735 C C . ASP A 1 97 ? 7.836 -21.463 -7.374 1.00 56.06 97 ASP A C 1
ATOM 737 O O . ASP A 1 97 ? 7.179 -20.519 -7.807 1.00 56.06 97 ASP A O 1
ATOM 741 N N . ASP A 1 98 ? 7.727 -22.689 -7.872 1.00 54.78 98 ASP A N 1
ATOM 742 C CA . ASP A 1 98 ? 6.781 -23.064 -8.933 1.00 54.78 98 ASP A CA 1
ATOM 743 C C . ASP A 1 98 ? 5.386 -23.370 -8.365 1.00 54.78 98 ASP A C 1
ATOM 745 O O . ASP A 1 98 ? 4.503 -23.875 -9.057 1.00 54.78 98 ASP A O 1
ATOM 749 N N . ARG A 1 99 ? 5.175 -23.086 -7.074 1.00 60.34 99 ARG A N 1
ATOM 750 C CA . ARG A 1 99 ? 3.901 -23.302 -6.401 1.00 60.34 99 ARG A CA 1
ATOM 751 C C . ARG A 1 99 ? 2.903 -22.215 -6.790 1.00 60.34 99 ARG A C 1
ATOM 753 O O . ARG A 1 99 ? 2.985 -21.074 -6.330 1.00 60.34 99 ARG A O 1
ATOM 760 N N . LEU A 1 100 ? 1.929 -22.633 -7.596 1.00 67.38 100 LEU A N 1
ATOM 761 C CA . LEU A 1 100 ? 0.633 -21.981 -7.784 1.00 67.38 100 LEU A CA 1
ATOM 762 C C . LEU A 1 100 ? 0.062 -21.546 -6.432 1.00 67.38 100 LEU A C 1
ATOM 764 O O . LEU A 1 100 ? 0.093 -22.342 -5.499 1.00 67.38 100 LEU A O 1
ATOM 768 N N . PHE A 1 101 ? -0.520 -20.351 -6.342 1.00 77.81 101 PHE A N 1
ATOM 769 C CA . PHE A 1 101 ? -1.296 -19.902 -5.184 1.00 77.81 101 PHE A CA 1
ATOM 770 C C . PHE A 1 101 ? -2.515 -20.815 -4.995 1.00 77.81 101 PHE A C 1
ATOM 772 O O . PHE A 1 101 ? -3.461 -20.740 -5.790 1.00 77.81 101 PHE A O 1
ATOM 779 N N . PRO A 1 102 ? -2.517 -21.706 -3.992 1.00 82.50 1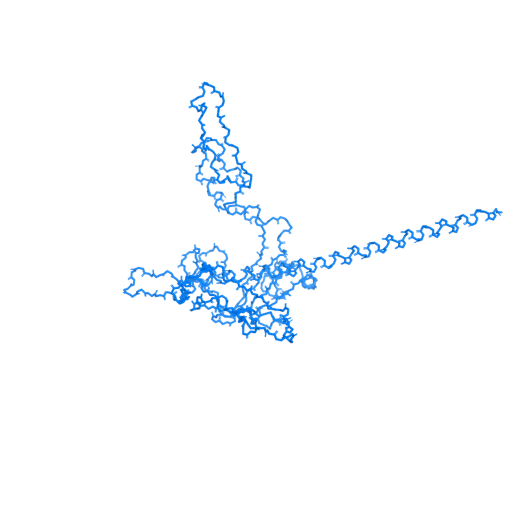02 PRO A N 1
ATOM 780 C CA . PRO A 1 102 ? -3.536 -22.745 -3.914 1.00 82.50 102 PRO A CA 1
ATOM 781 C C . PRO A 1 102 ? -4.928 -22.186 -3.601 1.00 82.50 102 PRO A C 1
ATOM 783 O O . PRO A 1 102 ? -5.077 -21.198 -2.883 1.00 82.50 102 PRO A O 1
ATOM 786 N N . VAL A 1 103 ? -5.975 -22.846 -4.091 1.00 86.69 103 VAL A N 1
ATOM 787 C CA . VAL A 1 103 ? -7.341 -22.576 -3.618 1.00 86.69 103 VAL A CA 1
ATOM 788 C C . VAL A 1 103 ? -7.435 -22.914 -2.125 1.00 86.69 103 VAL A C 1
ATOM 790 O O . VAL A 1 103 ? -6.881 -23.918 -1.679 1.00 86.69 103 VAL A O 1
ATOM 793 N N . GLY A 1 104 ? -8.110 -22.068 -1.349 1.00 89.19 104 GLY A N 1
ATOM 794 C CA . GLY A 1 104 ? -8.272 -22.206 0.099 1.00 89.19 104 GLY A CA 1
ATOM 795 C C . GLY A 1 104 ? -7.072 -21.736 0.924 1.00 89.19 104 GLY A C 1
ATOM 796 O O . GLY A 1 104 ? -6.999 -22.023 2.118 1.00 89.19 104 GLY A O 1
ATOM 797 N N . SER A 1 105 ? -6.122 -21.024 0.318 1.00 89.81 105 SER A N 1
ATOM 798 C CA . SER A 1 105 ? -4.907 -20.556 0.989 1.00 89.81 105 SER A CA 1
ATOM 799 C C . SER A 1 105 ? -4.791 -19.031 0.978 1.00 89.81 105 SER A C 1
ATOM 801 O O . SER A 1 105 ? -5.438 -18.360 0.169 1.00 89.81 105 SER A O 1
ATOM 803 N N . SER A 1 106 ? -3.972 -18.482 1.884 1.00 90.75 106 SER A N 1
ATOM 804 C CA . SER A 1 106 ? -3.799 -17.033 2.044 1.00 90.75 106 SER A CA 1
ATOM 805 C C . SER A 1 106 ? -2.346 -16.589 1.949 1.00 90.75 106 SER A C 1
ATOM 807 O O . SER A 1 106 ? -1.502 -17.083 2.693 1.00 90.75 106 SER A O 1
ATOM 809 N N . ALA A 1 107 ? -2.076 -15.583 1.124 1.00 90.50 107 ALA A N 1
ATOM 810 C CA . ALA A 1 107 ? -0.775 -14.935 1.012 1.00 90.50 107 ALA A CA 1
ATOM 811 C C . ALA A 1 107 ? -0.828 -13.504 1.572 1.00 90.50 107 ALA A C 1
ATOM 813 O O . ALA A 1 107 ? -1.838 -12.806 1.446 1.00 90.50 107 ALA A O 1
ATOM 814 N N . ARG A 1 108 ? 0.262 -13.071 2.213 1.00 91.75 108 ARG A N 1
ATOM 815 C CA . ARG A 1 108 ? 0.399 -11.746 2.838 1.00 91.75 108 ARG A CA 1
ATOM 816 C C . ARG A 1 108 ? 1.469 -10.939 2.120 1.00 91.75 108 ARG A C 1
ATOM 818 O O . ARG A 1 108 ? 2.559 -11.445 1.873 1.00 91.75 108 ARG A O 1
ATOM 825 N N . PHE A 1 109 ? 1.170 -9.671 1.878 1.00 91.94 109 PHE A N 1
ATOM 826 C CA . PHE A 1 109 ? 2.015 -8.758 1.121 1.00 91.94 109 PHE A CA 1
ATOM 827 C C . PHE A 1 109 ? 2.203 -7.469 1.932 1.00 91.94 109 PHE A C 1
ATOM 829 O O . PHE A 1 109 ? 1.392 -6.540 1.837 1.00 91.94 109 PHE A O 1
ATOM 836 N N . PRO A 1 110 ? 3.224 -7.417 2.809 1.00 91.12 110 PRO A N 1
ATOM 837 C CA . PRO A 1 110 ? 3.558 -6.202 3.533 1.00 91.12 110 PRO A CA 1
ATOM 838 C C . PRO A 1 110 ? 4.125 -5.168 2.560 1.00 91.12 110 PRO A C 1
ATOM 840 O O . PRO A 1 110 ? 5.158 -5.385 1.928 1.00 91.12 110 PRO A O 1
ATOM 843 N N . MET A 1 111 ? 3.473 -4.014 2.474 1.00 92.19 111 MET A N 1
ATOM 844 C CA . MET A 1 111 ? 3.856 -2.959 1.549 1.00 92.19 111 MET A CA 1
ATOM 845 C C . MET A 1 111 ? 4.694 -1.926 2.287 1.00 92.19 111 MET A C 1
ATOM 847 O O . MET A 1 111 ? 4.261 -1.306 3.256 1.00 92.19 111 MET A O 1
ATOM 851 N N . HIS A 1 112 ? 5.919 -1.735 1.821 1.00 90.44 112 HIS A N 1
ATOM 852 C CA . HIS A 1 112 ? 6.812 -0.711 2.334 1.00 90.44 112 HIS A CA 1
ATOM 853 C C . HIS A 1 112 ? 7.501 -0.016 1.171 1.00 90.44 112 HIS A C 1
ATOM 855 O O . HIS A 1 112 ? 7.694 -0.582 0.093 1.00 90.44 112 HIS A O 1
ATOM 861 N N . VAL A 1 113 ? 7.905 1.227 1.398 1.00 89.88 113 VAL A N 1
ATOM 862 C CA . VAL A 1 113 ? 8.706 1.945 0.415 1.00 89.88 113 VAL A CA 1
ATOM 863 C C . VAL A 1 113 ? 10.140 1.480 0.592 1.00 89.88 113 VAL A C 1
ATOM 865 O O . VAL A 1 113 ? 10.701 1.591 1.680 1.00 89.88 113 VAL A O 1
ATOM 868 N N . ARG A 1 114 ? 10.748 0.949 -0.466 1.00 91.69 114 ARG A N 1
ATOM 869 C CA . ARG A 1 114 ? 12.183 0.647 -0.470 1.00 91.69 114 ARG A CA 1
ATOM 870 C C . ARG A 1 114 ? 12.987 1.935 -0.292 1.00 91.69 114 ARG A C 1
ATOM 872 O O . ARG A 1 114 ? 12.583 2.994 -0.775 1.00 91.69 114 ARG A O 1
ATOM 879 N N . GLN A 1 115 ? 14.144 1.853 0.359 1.00 92.31 115 GLN A N 1
ATOM 880 C CA . GLN A 1 115 ? 15.049 2.992 0.507 1.00 92.31 115 GLN A CA 1
ATOM 881 C C . GLN A 1 115 ? 15.390 3.581 -0.871 1.00 92.31 115 GLN A C 1
ATOM 883 O O . GLN A 1 115 ? 15.336 4.800 -1.050 1.00 92.31 115 GLN A O 1
ATOM 888 N N . ARG A 1 116 ? 15.625 2.701 -1.853 1.00 90.81 116 ARG A N 1
ATOM 889 C CA . ARG A 1 116 ? 15.785 3.020 -3.276 1.00 90.81 116 ARG A CA 1
ATOM 890 C C . ARG A 1 116 ? 15.128 1.918 -4.107 1.00 90.81 116 ARG A C 1
ATOM 892 O O . ARG A 1 116 ? 15.484 0.750 -3.973 1.00 90.81 116 ARG A O 1
ATOM 899 N N . THR A 1 117 ? 14.173 2.264 -4.963 1.00 89.81 117 THR A N 1
ATOM 900 C CA . THR A 1 117 ? 13.555 1.285 -5.869 1.00 89.81 117 THR A CA 1
ATOM 901 C C . THR A 1 117 ? 14.546 0.823 -6.945 1.00 89.81 117 THR A C 1
ATOM 903 O O . THR A 1 117 ? 15.489 1.555 -7.261 1.00 89.81 117 THR A O 1
ATOM 906 N N . PRO A 1 118 ? 14.348 -0.373 -7.527 1.00 86.88 118 PRO A N 1
ATOM 907 C CA . PRO A 1 118 ? 14.996 -0.753 -8.778 1.00 86.88 118 PRO A CA 1
ATOM 908 C C . PRO A 1 118 ? 14.882 0.363 -9.811 1.00 86.88 118 PRO A C 1
ATOM 910 O O . PRO A 1 118 ? 13.810 0.954 -9.958 1.00 86.88 118 PRO A O 1
ATOM 913 N N . TYR A 1 119 ? 15.984 0.659 -10.495 1.00 86.62 119 TYR A N 1
ATOM 914 C CA . TYR A 1 119 ? 16.042 1.672 -11.547 1.00 86.62 119 TYR A CA 1
ATOM 915 C C . TYR A 1 119 ? 15.594 3.078 -11.105 1.00 86.62 119 TYR A C 1
ATOM 917 O O . TYR A 1 119 ? 15.118 3.864 -11.920 1.00 86.62 119 TYR A O 1
ATOM 925 N N . ALA A 1 120 ? 15.710 3.407 -9.811 1.00 86.50 120 ALA A N 1
ATOM 926 C CA . ALA A 1 120 ? 15.305 4.711 -9.293 1.00 86.50 120 ALA A CA 1
ATOM 927 C C . ALA A 1 120 ? 16.069 5.843 -9.988 1.00 86.50 120 ALA A C 1
ATOM 929 O O . ALA A 1 120 ? 17.296 5.891 -9.920 1.00 86.50 120 ALA A O 1
ATOM 930 N N . ILE A 1 121 ? 15.343 6.780 -10.587 1.00 87.06 121 ILE A N 1
ATOM 931 C CA . ILE A 1 121 ? 15.904 7.936 -11.285 1.00 87.06 121 ILE A CA 1
ATOM 932 C C . ILE A 1 121 ? 15.792 9.216 -10.456 1.00 87.06 121 ILE A C 1
ATOM 934 O O . ILE A 1 121 ? 14.946 9.341 -9.568 1.00 87.06 121 ILE A O 1
ATOM 938 N N . ARG A 1 122 ? 16.664 10.171 -10.756 1.00 81.81 122 ARG A N 1
ATOM 939 C CA . ARG A 1 122 ? 16.599 11.549 -10.279 1.00 81.81 122 ARG A CA 1
ATOM 940 C C . ARG A 1 122 ? 15.452 12.289 -10.955 1.00 81.81 122 ARG A C 1
ATOM 942 O O . ARG A 1 122 ? 15.158 12.051 -12.122 1.00 81.81 122 ARG A O 1
ATOM 949 N N . LEU A 1 123 ? 14.818 13.184 -10.201 1.00 83.00 123 LEU A N 1
ATOM 950 C CA . LEU A 1 123 ? 13.780 14.078 -10.724 1.00 83.00 123 LEU A CA 1
ATOM 951 C C . LEU A 1 123 ? 14.352 15.414 -11.202 1.00 83.00 123 LEU A C 1
ATOM 953 O O . LEU A 1 123 ? 13.665 16.153 -11.901 1.00 83.00 123 LEU A O 1
ATOM 957 N N . ASP A 1 124 ? 15.578 15.748 -10.804 1.00 81.88 124 ASP A N 1
ATOM 958 C CA . ASP A 1 124 ? 16.249 16.950 -11.263 1.00 81.88 124 ASP A CA 1
ATOM 959 C C . ASP A 1 124 ? 16.884 16.741 -12.640 1.00 81.88 124 ASP A C 1
ATOM 961 O O . ASP A 1 124 ? 17.509 15.713 -12.914 1.00 81.88 124 ASP A O 1
ATOM 965 N N . ALA A 1 125 ? 16.719 17.751 -13.496 1.00 78.50 125 ALA A N 1
ATOM 966 C CA . ALA A 1 125 ? 17.413 17.822 -14.769 1.00 78.50 125 ALA A CA 1
ATOM 967 C C . ALA A 1 125 ? 18.919 17.884 -14.508 1.00 78.50 125 ALA A C 1
ATOM 969 O O . ALA A 1 125 ? 19.397 18.659 -13.674 1.00 78.50 125 ALA A O 1
ATOM 970 N N . THR A 1 126 ? 19.668 17.048 -15.211 1.00 76.81 126 THR A N 1
ATOM 971 C CA . THR A 1 126 ? 21.113 16.999 -15.083 1.00 76.81 126 THR A CA 1
ATOM 972 C C . THR A 1 126 ? 21.718 18.051 -16.006 1.00 76.81 126 THR A C 1
ATOM 974 O O . THR A 1 126 ? 21.571 17.958 -17.227 1.00 76.81 126 THR A O 1
ATOM 977 N N . PRO A 1 127 ? 22.417 19.065 -15.464 1.00 72.88 127 PRO A N 1
ATOM 978 C CA . PRO A 1 127 ? 23.015 20.088 -16.301 1.00 72.88 127 PRO A CA 1
ATOM 979 C C . PRO A 1 127 ? 24.080 19.449 -17.198 1.00 72.88 127 PRO A C 1
ATOM 981 O O . PRO A 1 127 ? 25.023 18.826 -16.715 1.00 72.88 127 PRO A O 1
ATOM 984 N N . ASN A 1 128 ? 23.933 19.639 -18.508 1.00 79.12 128 ASN A N 1
ATOM 985 C CA . ASN A 1 128 ? 24.942 19.330 -19.519 1.00 79.12 128 ASN A CA 1
ATOM 986 C C . ASN A 1 128 ? 25.579 20.655 -19.986 1.00 79.12 128 ASN A C 1
ATOM 988 O O . ASN A 1 128 ? 25.223 21.151 -21.058 1.00 79.12 128 ASN A O 1
ATOM 992 N N . PRO A 1 129 ? 26.437 21.304 -19.169 1.00 82.38 129 PRO A N 1
ATOM 993 C CA . PRO A 1 129 ? 27.043 22.571 -19.556 1.00 82.38 129 PRO A CA 1
ATOM 994 C C . PRO A 1 129 ? 27.938 22.371 -20.782 1.00 82.38 129 PRO A C 1
ATOM 996 O O . PRO A 1 129 ? 28.685 21.396 -20.868 1.00 82.38 129 PRO A O 1
ATOM 999 N N . ILE A 1 130 ? 27.867 23.312 -21.723 1.00 84.94 130 ILE A N 1
ATOM 1000 C CA . ILE A 1 130 ? 28.799 23.365 -22.850 1.00 84.94 130 ILE A CA 1
ATOM 1001 C C . ILE A 1 130 ? 30.175 23.729 -22.293 1.00 84.94 130 ILE A C 1
ATOM 1003 O O . ILE A 1 130 ? 30.296 24.679 -21.519 1.00 84.94 130 ILE A O 1
ATOM 1007 N N . ASP A 1 131 ? 31.200 22.975 -22.683 1.00 85.25 131 ASP A N 1
ATOM 1008 C CA . ASP A 1 131 ? 32.572 23.254 -22.274 1.00 85.25 131 ASP A CA 1
ATOM 1009 C C . ASP A 1 131 ? 33.015 24.622 -22.815 1.00 85.25 131 ASP A C 1
ATOM 1011 O O . ASP A 1 131 ? 32.918 24.891 -24.019 1.00 85.25 131 ASP A O 1
ATOM 1015 N N . THR A 1 132 ? 33.460 25.494 -21.911 1.00 90.62 132 THR A N 1
ATOM 1016 C CA . THR A 1 132 ? 33.884 26.865 -22.215 1.00 90.62 132 THR A CA 1
ATOM 1017 C C . THR A 1 132 ? 35.399 27.014 -22.329 1.00 90.62 132 THR A C 1
ATOM 1019 O O . THR A 1 132 ? 35.866 28.108 -22.639 1.00 90.62 132 THR A O 1
ATOM 1022 N N . ASP A 1 133 ? 36.182 25.963 -22.070 1.00 92.38 133 ASP A N 1
ATOM 1023 C CA . ASP A 1 133 ? 37.632 26.003 -22.257 1.00 92.38 133 ASP A CA 1
ATOM 1024 C C . ASP A 1 133 ? 37.988 25.813 -23.735 1.00 92.38 133 ASP A C 1
ATOM 1026 O O . ASP A 1 133 ? 37.836 24.725 -24.283 1.00 92.38 133 ASP A O 1
ATOM 1030 N N . ALA A 1 134 ? 38.504 26.860 -24.381 1.00 94.06 134 ALA A N 1
ATOM 1031 C CA . ALA A 1 134 ? 38.884 26.839 -25.794 1.00 94.06 134 ALA A CA 1
ATOM 1032 C C . ALA A 1 134 ? 40.011 25.843 -26.129 1.00 94.06 134 ALA A C 1
ATOM 1034 O O . ALA A 1 134 ? 40.175 25.486 -27.295 1.00 94.06 134 ALA A O 1
ATOM 1035 N N . ALA A 1 135 ? 40.789 25.396 -25.137 1.00 94.12 135 ALA A N 1
ATOM 1036 C CA . ALA A 1 135 ? 41.808 24.364 -25.323 1.00 94.12 135 ALA A CA 1
ATOM 1037 C C . ALA A 1 135 ? 41.230 22.936 -25.285 1.00 94.12 135 ALA A C 1
ATOM 1039 O O . ALA A 1 135 ? 41.905 21.981 -25.680 1.00 94.12 135 ALA A O 1
ATOM 1040 N N . SER A 1 136 ? 39.987 22.772 -24.823 1.00 88.25 136 SER A N 1
ATOM 1041 C CA . SER A 1 136 ? 39.317 21.480 -24.752 1.00 88.25 136 SER A CA 1
ATOM 1042 C C . SER A 1 136 ? 38.889 21.000 -26.136 1.00 88.25 136 SER A C 1
ATOM 1044 O O . SER A 1 136 ? 38.297 21.730 -26.928 1.00 88.25 136 SER A O 1
ATOM 1046 N N . THR A 1 137 ? 39.068 19.705 -26.399 1.00 85.81 137 THR A N 1
ATOM 1047 C CA . THR A 1 137 ? 38.507 19.050 -27.597 1.00 85.81 137 THR A CA 1
ATOM 1048 C C . THR A 1 137 ? 36.973 19.032 -27.609 1.00 85.81 137 THR A C 1
ATOM 1050 O O . THR A 1 137 ? 36.367 18.652 -28.610 1.00 85.81 137 THR A O 1
ATOM 1053 N N . ARG A 1 138 ? 36.333 19.428 -26.500 1.00 80.19 138 ARG A N 1
ATOM 1054 C CA . ARG A 1 138 ? 34.877 19.508 -26.333 1.00 80.19 138 ARG A CA 1
ATOM 1055 C C . ARG A 1 138 ? 34.338 20.939 -26.341 1.00 80.19 138 ARG A C 1
ATOM 1057 O O . ARG A 1 138 ? 33.130 21.108 -26.183 1.00 80.19 138 ARG A O 1
ATOM 1064 N N . PHE A 1 139 ? 35.198 21.942 -26.531 1.00 89.38 139 PHE A N 1
ATOM 1065 C CA . PHE A 1 139 ? 34.806 23.349 -26.544 1.00 89.38 139 PHE A CA 1
ATOM 1066 C C . PHE A 1 139 ? 33.632 23.609 -27.493 1.00 89.38 139 PHE A C 1
ATOM 1068 O O . PHE A 1 139 ? 33.684 23.253 -28.671 1.00 89.38 139 PHE A O 1
ATOM 1075 N N . GLY A 1 140 ? 32.571 24.237 -26.984 1.00 83.31 140 GLY A N 1
ATOM 1076 C CA . GLY A 1 140 ? 31.418 24.626 -27.800 1.00 83.31 140 GLY A CA 1
ATOM 1077 C C . GLY A 1 140 ? 30.517 23.475 -28.272 1.00 83.31 140 GLY A C 1
ATOM 1078 O O . GLY A 1 140 ? 29.562 23.731 -29.005 1.00 83.31 140 GLY A O 1
ATOM 1079 N N . LEU A 1 141 ? 30.776 22.223 -27.872 1.00 78.50 141 LEU A N 1
ATOM 1080 C CA . LEU A 1 141 ? 29.988 21.063 -28.301 1.00 78.50 141 LEU A CA 1
ATOM 1081 C C . LEU A 1 141 ? 28.908 20.705 -27.260 1.00 78.50 141 LEU A C 1
ATOM 1083 O O . LEU A 1 141 ? 29.245 20.425 -26.107 1.00 78.50 141 LEU A O 1
ATOM 1087 N N . PRO A 1 142 ? 27.611 20.662 -27.637 1.00 73.31 142 PRO A N 1
ATOM 1088 C CA . PRO A 1 142 ? 26.511 20.351 -26.726 1.00 73.31 142 PRO A CA 1
ATOM 1089 C C . PRO A 1 142 ? 26.338 18.834 -26.583 1.00 73.31 142 PRO A C 1
ATOM 1091 O O . PRO A 1 142 ? 25.321 18.260 -26.973 1.00 73.31 142 PRO A O 1
ATOM 1094 N N . TYR A 1 143 ? 27.354 18.147 -26.067 1.00 69.12 143 TYR A N 1
ATOM 1095 C CA . TYR A 1 143 ? 27.219 16.722 -25.797 1.00 69.12 143 TYR A CA 1
ATOM 1096 C C . TYR A 1 143 ? 26.230 16.511 -24.646 1.00 69.12 143 TYR A C 1
ATOM 1098 O O . TYR A 1 143 ? 26.447 17.014 -23.544 1.00 69.12 143 TYR A O 1
ATOM 1106 N N . LEU A 1 144 ? 25.189 15.700 -24.875 1.00 72.25 144 LEU A N 1
ATOM 1107 C CA . LEU A 1 144 ? 24.369 15.082 -23.821 1.00 72.25 144 LEU A CA 1
ATOM 1108 C C . LEU A 1 144 ? 25.205 14.023 -23.092 1.00 72.25 144 LEU A C 1
ATOM 1110 O O . LEU A 1 144 ? 24.939 12.825 -23.133 1.00 72.25 144 LEU A O 1
ATOM 1114 N N . SER A 1 145 ? 26.312 14.478 -22.512 1.00 68.12 145 SER A N 1
ATOM 1115 C CA . SER A 1 145 ? 27.337 13.643 -21.901 1.00 68.12 145 SER A CA 1
ATOM 1116 C C . SER A 1 145 ? 26.833 12.932 -20.650 1.00 68.12 145 SER A C 1
ATOM 1118 O O . SER A 1 145 ? 27.367 11.888 -20.281 1.00 68.12 145 SER A O 1
ATOM 1120 N N . LEU A 1 146 ? 25.787 13.487 -20.042 1.00 70.31 146 LEU A N 1
ATOM 1121 C CA . LEU A 1 146 ? 25.029 12.917 -18.949 1.00 70.31 146 LEU A CA 1
ATOM 1122 C C . LEU A 1 146 ? 23.625 12.590 -19.481 1.00 70.31 146 LEU A C 1
ATOM 1124 O O . LEU A 1 146 ? 22.862 13.523 -19.755 1.00 70.31 146 LEU A O 1
ATOM 1128 N N . PRO A 1 147 ? 23.299 11.301 -19.698 1.00 69.69 147 PRO A N 1
ATOM 1129 C CA . PRO A 1 147 ? 21.997 10.905 -20.213 1.00 69.69 147 PRO A CA 1
ATOM 1130 C C . PRO A 1 147 ? 20.904 11.244 -19.200 1.00 69.69 147 PRO A C 1
ATOM 1132 O O . PRO A 1 147 ? 21.036 10.962 -18.010 1.00 69.69 147 PRO A O 1
ATOM 1135 N N . GLU A 1 148 ? 19.806 11.821 -19.677 1.00 72.81 148 GLU A N 1
ATOM 1136 C CA . GLU A 1 148 ? 18.613 12.015 -18.861 1.00 72.81 148 GLU A CA 1
ATOM 1137 C C . GLU A 1 148 ? 17.603 10.886 -19.105 1.00 72.81 148 GLU A C 1
ATOM 1139 O O . GLU A 1 148 ? 17.357 10.528 -20.261 1.00 72.81 148 GLU A O 1
ATOM 1144 N N . PRO A 1 149 ? 16.980 10.339 -18.045 1.00 76.44 149 PRO A N 1
ATOM 1145 C CA . PRO A 1 149 ? 17.187 10.659 -16.629 1.00 76.44 149 PRO A CA 1
ATOM 1146 C C . PRO A 1 149 ? 18.420 9.962 -16.009 1.00 76.44 149 PRO A C 1
ATOM 1148 O O . PRO A 1 149 ? 18.754 8.831 -16.361 1.00 76.44 149 PRO A O 1
ATOM 1151 N N . MET A 1 150 ? 19.056 10.609 -15.023 1.00 79.56 150 MET A N 1
ATOM 1152 C CA . MET A 1 150 ? 20.182 10.029 -14.271 1.00 79.56 150 MET A CA 1
ATOM 1153 C C . MET A 1 150 ? 19.706 9.150 -13.094 1.00 79.56 150 MET A C 1
ATOM 1155 O O . MET A 1 150 ? 18.635 9.398 -12.539 1.00 79.56 150 MET A O 1
ATOM 1159 N N . PRO A 1 151 ? 20.496 8.164 -12.631 1.00 82.69 151 PRO A N 1
ATOM 1160 C CA . PRO A 1 151 ? 20.185 7.354 -11.454 1.00 82.69 151 PRO A CA 1
ATOM 1161 C C . PRO A 1 151 ? 20.102 8.188 -10.169 1.00 82.69 151 PRO A C 1
ATOM 1163 O O . PRO A 1 151 ? 20.910 9.090 -9.947 1.00 82.69 151 PRO A O 1
ATOM 1166 N N . ALA A 1 152 ? 19.160 7.844 -9.285 1.00 84.12 152 ALA A N 1
ATOM 1167 C CA . ALA A 1 152 ? 18.880 8.518 -8.009 1.00 84.12 152 ALA A CA 1
ATOM 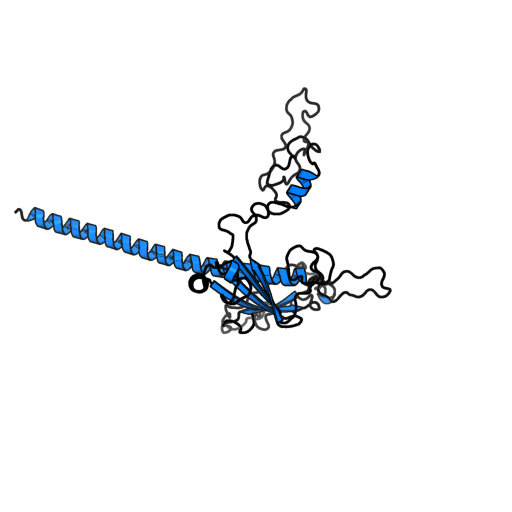1168 C C . ALA A 1 152 ? 20.084 8.583 -7.056 1.00 84.12 152 ALA A C 1
ATOM 1170 O O . ALA A 1 152 ? 20.161 9.469 -6.208 1.00 84.12 152 ALA A O 1
ATOM 1171 N N . VAL A 1 153 ? 21.018 7.641 -7.178 1.00 81.19 153 VAL A N 1
ATOM 1172 C CA . VAL A 1 153 ? 22.260 7.592 -6.404 1.00 81.19 153 VAL A CA 1
ATOM 1173 C C . VAL A 1 153 ? 23.413 7.467 -7.385 1.00 81.19 153 VAL A C 1
ATOM 1175 O O . VAL A 1 153 ? 23.299 6.740 -8.370 1.00 81.19 153 VAL A O 1
ATOM 1178 N N . ALA A 1 154 ? 24.523 8.150 -7.099 1.00 74.12 154 ALA A N 1
ATOM 1179 C CA . ALA A 1 154 ? 25.746 8.014 -7.876 1.00 74.12 154 ALA A CA 1
ATOM 1180 C C . ALA A 1 154 ? 26.182 6.541 -7.902 1.00 74.12 154 ALA A C 1
ATOM 1182 O O . ALA A 1 154 ? 26.587 5.979 -6.890 1.00 74.12 154 ALA A O 1
ATOM 1183 N N . ASN A 1 155 ? 26.087 5.918 -9.068 1.00 68.44 155 ASN A N 1
ATOM 1184 C CA . ASN A 1 155 ? 26.413 4.514 -9.314 1.00 68.44 155 ASN A CA 1
ATOM 1185 C C . ASN A 1 155 ? 27.687 4.379 -10.163 1.00 68.44 155 ASN A C 1
ATOM 1187 O O . ASN A 1 155 ? 27.820 3.455 -10.958 1.00 68.44 155 ASN A O 1
ATOM 1191 N N . GLY A 1 156 ? 28.604 5.342 -10.032 1.00 66.50 156 GLY A N 1
ATOM 1192 C CA . GLY A 1 156 ? 29.830 5.389 -10.829 1.00 66.50 156 GLY A CA 1
ATOM 1193 C C . GLY A 1 156 ? 29.658 5.987 -12.227 1.00 66.50 156 GLY A C 1
ATOM 1194 O O . GLY A 1 156 ? 30.652 6.157 -12.917 1.00 66.50 156 GLY A O 1
ATOM 1195 N N . TRP A 1 157 ? 28.448 6.411 -12.620 1.00 65.75 157 TRP A N 1
ATOM 1196 C CA . TRP A 1 157 ? 28.208 7.124 -13.891 1.00 65.75 157 TRP A CA 1
ATOM 1197 C C . TRP A 1 157 ? 28.806 8.543 -13.924 1.00 65.75 157 TRP A C 1
ATOM 1199 O O . TRP A 1 157 ? 28.687 9.258 -14.917 1.00 65.75 157 TRP A O 1
ATOM 1209 N N . ALA A 1 158 ? 29.425 8.985 -12.827 1.00 50.78 158 ALA A N 1
ATOM 1210 C CA . ALA A 1 158 ? 30.065 10.285 -12.725 1.00 50.78 158 ALA A CA 1
ATOM 1211 C C . ALA A 1 158 ? 31.457 10.243 -13.376 1.00 50.78 158 ALA A C 1
ATOM 1213 O O . ALA A 1 158 ? 32.461 10.030 -12.702 1.00 50.78 158 ALA A O 1
ATOM 1214 N N . GLY A 1 159 ? 31.506 10.464 -14.689 1.00 55.53 159 GLY A N 1
ATOM 1215 C CA . GLY A 1 159 ? 32.760 10.706 -15.398 1.00 55.53 159 GLY A CA 1
ATOM 1216 C C . GLY A 1 159 ? 32.674 10.412 -16.887 1.00 55.53 159 GLY A C 1
ATOM 1217 O O . GLY A 1 159 ? 32.960 9.305 -17.291 1.00 55.53 159 GLY A O 1
ATOM 1218 N N . HIS A 1 160 ? 32.381 11.428 -17.705 1.00 53.88 160 HIS A N 1
ATOM 1219 C CA . HIS A 1 160 ? 32.336 11.358 -19.176 1.00 53.88 160 HIS A CA 1
ATOM 1220 C C . HIS A 1 160 ? 31.312 10.348 -19.768 1.00 53.88 160 HIS A C 1
ATOM 1222 O O . HIS A 1 160 ? 30.975 9.339 -19.157 1.00 53.88 160 HIS A O 1
ATOM 1228 N N . PRO A 1 161 ? 30.796 10.585 -20.991 1.00 43.38 161 PRO A N 1
ATOM 1229 C CA . PRO A 1 161 ? 29.846 9.663 -21.602 1.00 43.38 161 PRO A CA 1
ATOM 1230 C C . PRO A 1 161 ? 30.543 8.324 -21.884 1.00 43.38 161 PRO A C 1
ATOM 1232 O O . PRO A 1 161 ? 31.487 8.269 -22.670 1.00 43.38 161 PRO A O 1
ATOM 1235 N N . GLY A 1 162 ? 30.095 7.264 -21.207 1.00 51.00 162 GLY A N 1
ATOM 1236 C CA . GLY A 1 162 ? 30.570 5.888 -21.389 1.00 51.00 162 GLY A CA 1
ATOM 1237 C C . GLY A 1 162 ? 31.705 5.425 -20.467 1.00 51.00 162 GLY A C 1
ATOM 1238 O O . GLY A 1 162 ? 32.022 4.238 -20.484 1.00 51.00 162 GLY A O 1
ATOM 1239 N N . ALA A 1 163 ? 32.296 6.291 -19.637 1.00 47.84 163 ALA A N 1
ATOM 1240 C CA . ALA A 1 163 ? 33.297 5.870 -18.656 1.00 47.84 163 ALA A CA 1
ATOM 1241 C C . ALA A 1 163 ? 32.650 5.749 -17.264 1.00 47.84 163 ALA A C 1
ATOM 1243 O O . ALA A 1 163 ? 32.022 6.670 -16.761 1.00 47.84 163 ALA A O 1
ATOM 1244 N N . GLY A 1 164 ? 32.752 4.570 -16.646 1.00 53.22 164 GLY A N 1
ATOM 1245 C CA . GLY A 1 164 ? 32.281 4.348 -15.272 1.00 53.22 164 GLY A CA 1
ATOM 1246 C C . GLY A 1 164 ? 30.949 3.609 -15.117 1.00 53.22 164 GLY A C 1
ATOM 1247 O O . GLY A 1 164 ? 30.617 3.220 -13.998 1.00 53.22 164 GLY A O 1
ATOM 1248 N N . VAL A 1 165 ? 30.231 3.296 -16.207 1.00 57.81 165 VAL A N 1
ATOM 1249 C CA . VAL A 1 165 ? 29.216 2.226 -16.164 1.00 57.81 165 VAL A CA 1
ATOM 1250 C C . VAL A 1 165 ? 29.957 0.892 -16.147 1.00 57.81 165 VAL A C 1
ATOM 1252 O O . VAL A 1 165 ? 30.180 0.276 -17.183 1.00 57.81 165 VAL A O 1
ATOM 1255 N N . ASN A 1 166 ? 30.422 0.476 -14.974 1.00 68.00 166 ASN A N 1
ATOM 1256 C CA . ASN A 1 166 ? 30.856 -0.902 -14.798 1.00 68.00 166 ASN A CA 1
ATOM 1257 C C . ASN A 1 166 ? 29.634 -1.785 -14.511 1.00 68.00 166 ASN A C 1
ATOM 1259 O O . ASN A 1 166 ? 28.610 -1.314 -14.004 1.00 68.00 166 ASN A O 1
ATOM 1263 N N . ASP A 1 167 ? 29.748 -3.074 -14.821 1.00 70.75 167 ASP A N 1
ATOM 1264 C CA . ASP A 1 167 ? 28.670 -4.046 -14.607 1.00 70.75 167 ASP A CA 1
ATOM 1265 C C . ASP A 1 167 ? 28.166 -4.025 -13.153 1.00 70.75 167 ASP A C 1
ATOM 1267 O O . ASP A 1 167 ? 26.975 -4.172 -12.893 1.00 70.75 167 ASP A O 1
ATOM 1271 N N . ALA A 1 168 ? 29.054 -3.740 -12.193 1.00 73.25 168 ALA A N 1
ATOM 1272 C CA . ALA A 1 168 ? 28.713 -3.632 -10.777 1.00 73.25 168 ALA A CA 1
ATOM 1273 C C . ALA A 1 168 ? 27.749 -2.467 -10.466 1.00 73.25 168 ALA A C 1
ATOM 1275 O O . ALA A 1 168 ? 26.789 -2.652 -9.717 1.00 73.25 168 ALA A O 1
ATOM 1276 N N . GLY A 1 169 ? 27.969 -1.282 -11.042 1.00 79.19 169 GLY A N 1
ATOM 1277 C CA . GLY A 1 169 ? 27.103 -0.113 -10.869 1.00 79.19 169 GLY A CA 1
ATOM 1278 C C . GLY A 1 169 ? 25.751 -0.274 -11.566 1.00 79.19 169 GLY A C 1
ATOM 1279 O O . GLY A 1 169 ? 24.731 0.206 -11.064 1.00 79.19 169 GLY A O 1
ATOM 1280 N N . TRP A 1 170 ? 25.721 -0.998 -12.689 1.00 80.94 170 TRP A N 1
ATOM 1281 C CA . TRP A 1 170 ? 24.474 -1.373 -13.353 1.00 80.94 170 TRP A CA 1
ATOM 1282 C C . TRP A 1 170 ? 23.663 -2.381 -12.530 1.00 80.94 170 TRP A C 1
ATOM 1284 O O . TRP A 1 170 ? 22.469 -2.174 -12.309 1.00 80.94 170 TRP A O 1
ATOM 1294 N N . GLU A 1 171 ? 24.302 -3.430 -12.008 1.00 82.19 171 GLU A N 1
ATOM 1295 C CA . GLU A 1 171 ? 23.630 -4.425 -11.168 1.00 82.19 171 GLU A CA 1
ATOM 1296 C C . GLU A 1 171 ? 23.142 -3.838 -9.833 1.00 82.19 171 GLU A C 1
ATOM 1298 O O . GLU A 1 171 ? 22.088 -4.236 -9.335 1.00 82.19 171 GLU A O 1
ATOM 1303 N N . ASP A 1 172 ? 23.851 -2.865 -9.252 1.00 83.88 172 ASP A N 1
ATOM 1304 C CA . ASP A 1 172 ? 23.357 -2.109 -8.091 1.00 83.88 172 ASP A CA 1
ATOM 1305 C C . ASP A 1 172 ? 22.126 -1.257 -8.442 1.00 83.88 172 ASP A C 1
ATOM 1307 O O . ASP A 1 172 ? 21.116 -1.294 -7.736 1.00 83.88 172 ASP A O 1
ATOM 1311 N N . PHE A 1 173 ? 22.163 -0.538 -9.569 1.00 82.88 173 PHE A N 1
ATOM 1312 C CA . PHE A 1 173 ? 21.038 0.271 -10.049 1.00 82.88 173 PHE A CA 1
ATOM 1313 C C . PHE A 1 173 ? 19.787 -0.575 -10.320 1.00 82.88 173 PHE A C 1
ATOM 1315 O O . PHE A 1 173 ? 18.686 -0.228 -9.883 1.00 82.88 173 PHE A O 1
ATOM 1322 N N . LYS A 1 174 ? 19.968 -1.723 -10.977 1.00 85.25 174 LYS A N 1
ATOM 1323 C CA . LYS A 1 174 ? 18.919 -2.713 -11.237 1.00 85.25 174 LYS A CA 1
ATOM 1324 C C . LYS A 1 174 ? 18.334 -3.293 -9.952 1.00 85.25 174 LYS A C 1
ATOM 1326 O O . LYS A 1 174 ? 17.126 -3.481 -9.857 1.00 85.25 174 LYS A O 1
ATOM 1331 N N . ARG A 1 175 ? 19.167 -3.575 -8.951 1.00 85.12 175 ARG A N 1
ATOM 1332 C CA . ARG A 1 175 ? 18.725 -4.164 -7.678 1.00 85.12 175 ARG A CA 1
ATOM 1333 C C . ARG A 1 175 ? 18.040 -3.150 -6.760 1.00 85.12 175 ARG A C 1
ATOM 1335 O O . ARG A 1 175 ? 17.093 -3.506 -6.057 1.00 85.12 175 ARG A O 1
ATOM 1342 N N . GLY A 1 176 ? 18.501 -1.899 -6.766 1.00 89.00 176 GLY A N 1
ATOM 1343 C CA . GLY A 1 176 ? 18.065 -0.863 -5.831 1.00 89.00 176 GLY A CA 1
ATOM 1344 C C . GLY A 1 176 ? 18.626 -1.073 -4.418 1.00 89.00 176 GLY A C 1
ATOM 1345 O O . GLY A 1 176 ? 19.691 -1.652 -4.236 1.00 89.00 176 GLY A O 1
ATOM 1346 N N . ASP A 1 177 ? 17.937 -0.554 -3.402 1.00 90.75 177 ASP A N 1
ATOM 1347 C CA . ASP A 1 177 ? 18.189 -0.851 -1.984 1.00 90.75 177 ASP A CA 1
ATOM 1348 C C . ASP A 1 177 ? 16.889 -1.401 -1.376 1.00 90.75 177 ASP A C 1
ATOM 1350 O O . ASP A 1 177 ? 15.941 -0.631 -1.182 1.00 90.75 177 ASP A O 1
ATOM 1354 N N . PRO A 1 178 ? 16.807 -2.721 -1.114 1.00 90.44 178 PRO A N 1
ATOM 1355 C CA . PRO A 1 178 ? 15.572 -3.374 -0.698 1.00 90.44 178 PRO A CA 1
ATOM 1356 C C . PRO A 1 178 ? 15.183 -3.069 0.749 1.00 90.44 178 PRO A C 1
ATOM 1358 O O . PRO A 1 178 ? 14.100 -3.466 1.168 1.00 90.44 178 PRO A O 1
ATOM 1361 N N . ARG A 1 179 ? 16.037 -2.395 1.531 1.00 93.38 179 ARG A N 1
ATOM 1362 C CA . ARG A 1 179 ? 15.709 -2.076 2.922 1.00 93.38 179 ARG A CA 1
ATOM 1363 C C . ARG A 1 179 ? 14.471 -1.178 2.974 1.00 93.38 179 ARG A C 1
ATOM 1365 O O . ARG A 1 179 ? 14.371 -0.239 2.179 1.00 93.38 179 ARG A O 1
ATOM 1372 N N . PRO A 1 180 ? 13.537 -1.417 3.905 1.00 91.94 180 PRO A N 1
ATOM 1373 C CA . PRO A 1 180 ? 12.383 -0.552 4.057 1.00 91.94 180 PRO A CA 1
ATOM 1374 C C . PRO A 1 180 ? 12.807 0.828 4.558 1.00 91.94 180 PRO A C 1
ATOM 1376 O O . PRO A 1 180 ? 13.607 0.958 5.486 1.00 91.94 180 PRO A O 1
ATOM 1379 N N . ARG A 1 181 ? 12.223 1.875 3.976 1.00 92.56 181 ARG A N 1
ATOM 1380 C CA . ARG A 1 181 ? 12.353 3.243 4.467 1.00 92.56 181 ARG A CA 1
ATOM 1381 C C . ARG A 1 181 ? 11.715 3.331 5.850 1.00 92.56 181 ARG A C 1
ATOM 1383 O O . ARG A 1 181 ? 10.572 2.896 6.042 1.00 92.56 181 ARG A O 1
ATOM 1390 N N . ALA A 1 182 ? 12.441 3.926 6.794 1.00 93.12 182 ALA A N 1
ATOM 1391 C CA . ALA A 1 182 ? 11.957 4.148 8.153 1.00 93.12 182 ALA A CA 1
ATOM 1392 C C . ALA A 1 182 ? 10.584 4.845 8.139 1.00 93.12 182 ALA A C 1
ATOM 1394 O O . ALA A 1 182 ? 10.351 5.762 7.353 1.00 93.12 182 ALA A O 1
ATOM 1395 N N . GLY A 1 183 ? 9.662 4.368 8.975 1.00 89.12 183 GLY A N 1
ATOM 1396 C CA . GLY A 1 183 ? 8.291 4.884 9.045 1.00 89.12 183 GLY A CA 1
ATOM 1397 C C . GLY A 1 183 ? 7.342 4.394 7.946 1.00 89.12 183 GLY A C 1
ATOM 1398 O O . GLY A 1 183 ? 6.169 4.736 7.997 1.00 89.12 183 GLY A O 1
ATOM 1399 N N . THR A 1 184 ? 7.802 3.592 6.975 1.00 89.81 184 THR A N 1
ATOM 1400 C CA . THR A 1 184 ? 6.920 2.946 5.976 1.00 89.81 184 THR A CA 1
ATOM 1401 C C . THR A 1 184 ? 6.763 1.443 6.188 1.00 89.81 184 THR A C 1
ATOM 1403 O O . THR A 1 184 ? 5.830 0.838 5.673 1.00 89.81 184 THR A O 1
ATOM 1406 N N . ALA A 1 185 ? 7.664 0.824 6.952 1.00 88.88 185 ALA A N 1
ATOM 1407 C CA . ALA A 1 185 ? 7.541 -0.580 7.314 1.00 88.88 185 ALA A CA 1
ATOM 1408 C C . ALA A 1 185 ? 6.303 -0.795 8.194 1.00 88.88 185 ALA A C 1
ATOM 1410 O O . ALA A 1 185 ? 6.136 -0.112 9.203 1.00 88.88 185 ALA A O 1
ATOM 1411 N N . GLY A 1 186 ? 5.453 -1.750 7.811 1.00 85.00 186 GLY A N 1
ATOM 1412 C CA . GLY A 1 186 ? 4.270 -2.122 8.587 1.00 85.00 186 GLY A CA 1
ATOM 1413 C C . GLY A 1 186 ? 3.192 -1.043 8.663 1.00 85.00 186 GLY A C 1
ATOM 1414 O O . GLY A 1 186 ? 2.348 -1.098 9.549 1.00 85.00 186 GLY A O 1
ATOM 1415 N N . THR A 1 187 ? 3.209 -0.051 7.767 1.00 88.50 187 THR A N 1
ATOM 1416 C CA . THR A 1 187 ? 2.135 0.950 7.701 1.00 88.50 187 THR A CA 1
ATOM 1417 C C . THR A 1 187 ? 1.014 0.547 6.765 1.00 88.50 187 THR A C 1
ATOM 1419 O O . THR A 1 187 ? -0.118 0.957 6.991 1.00 88.50 187 THR A O 1
ATOM 1422 N N . ALA A 1 188 ? 1.306 -0.251 5.739 1.00 92.62 188 ALA A N 1
ATOM 1423 C CA . ALA A 1 188 ? 0.334 -0.707 4.764 1.00 92.62 188 ALA A CA 1
ATOM 1424 C C . ALA A 1 188 ? 0.607 -2.162 4.384 1.00 92.62 188 ALA A C 1
ATOM 1426 O O . ALA A 1 188 ? 1.753 -2.612 4.322 1.00 92.62 188 ALA A O 1
ATOM 1427 N N . TRP A 1 189 ? -0.455 -2.910 4.138 1.00 94.81 189 TRP A N 1
ATOM 1428 C CA . TRP A 1 189 ? -0.365 -4.290 3.692 1.00 94.81 189 TRP A CA 1
ATOM 1429 C C . TRP A 1 189 ? -1.666 -4.693 3.006 1.00 94.81 189 TRP A C 1
ATOM 1431 O O . TRP A 1 189 ? -2.732 -4.107 3.228 1.00 94.81 189 TRP A O 1
ATOM 1441 N N . PHE A 1 190 ? -1.583 -5.739 2.195 1.00 96.38 190 PHE A N 1
ATOM 1442 C CA . PHE A 1 190 ? -2.759 -6.490 1.794 1.00 96.38 190 PHE A CA 1
ATOM 1443 C C . PHE A 1 190 ? -2.516 -7.984 1.971 1.00 96.38 190 PHE A C 1
ATOM 1445 O O . PHE A 1 190 ? -1.387 -8.474 1.994 1.00 96.38 190 PHE A O 1
ATOM 1452 N N . ARG A 1 191 ? -3.606 -8.711 2.133 1.00 95.00 191 ARG A N 1
ATOM 1453 C CA . ARG A 1 191 ? -3.652 -10.160 2.192 1.00 95.00 191 ARG A CA 1
ATOM 1454 C C . ARG A 1 191 ? -4.663 -10.624 1.171 1.00 95.00 191 ARG A C 1
ATOM 1456 O O . ARG A 1 191 ? -5.735 -10.039 1.061 1.00 95.00 191 ARG A O 1
ATOM 1463 N N . LEU A 1 192 ? -4.316 -11.668 0.444 1.00 94.56 192 LEU A N 1
ATOM 1464 C CA . LEU A 1 192 ? -5.225 -12.341 -0.466 1.00 94.56 192 LEU A CA 1
ATOM 1465 C C . LEU A 1 192 ? -5.511 -13.719 0.096 1.00 94.56 192 LEU A C 1
ATOM 1467 O O . LEU A 1 192 ? -4.578 -14.428 0.456 1.00 94.56 192 LEU A O 1
ATOM 1471 N N . HIS A 1 193 ? -6.778 -14.097 0.139 1.00 94.38 193 HIS A N 1
ATOM 1472 C CA . HIS A 1 193 ? -7.212 -15.473 0.313 1.00 94.38 193 HIS A CA 1
ATOM 1473 C C . HIS A 1 193 ? -7.915 -15.919 -0.960 1.00 94.38 193 HIS A C 1
ATOM 1475 O O . HIS A 1 193 ? -8.859 -15.266 -1.408 1.00 94.38 193 HIS A O 1
ATOM 1481 N N . ARG A 1 194 ? -7.450 -17.009 -1.565 1.00 91.94 194 ARG A N 1
ATOM 1482 C CA . ARG A 1 194 ? -8.040 -17.537 -2.795 1.00 91.94 194 ARG A CA 1
ATOM 1483 C C . ARG A 1 194 ? -9.214 -18.443 -2.440 1.00 91.94 194 ARG A C 1
ATOM 1485 O O . ARG A 1 194 ? -8.998 -19.514 -1.884 1.00 91.94 194 ARG A O 1
ATOM 1492 N N . LEU A 1 195 ? -10.437 -18.026 -2.760 1.00 90.56 195 LEU A N 1
ATOM 1493 C CA . LEU A 1 195 ? -11.645 -18.799 -2.455 1.00 90.56 195 LEU A CA 1
ATOM 1494 C C . LEU A 1 195 ? -11.828 -19.967 -3.422 1.00 90.56 195 LEU A C 1
ATOM 1496 O O . LEU A 1 195 ? -12.115 -21.082 -2.994 1.00 90.56 195 LEU A O 1
ATOM 1500 N N . ASP A 1 196 ? -11.652 -19.699 -4.714 1.00 87.00 196 ASP A N 1
ATOM 1501 C CA . ASP A 1 196 ? -11.863 -20.647 -5.805 1.00 87.00 196 ASP A CA 1
ATOM 1502 C C . ASP A 1 196 ? -10.932 -20.329 -7.000 1.00 87.00 196 ASP A C 1
ATOM 1504 O O . ASP A 1 196 ? -9.831 -19.785 -6.836 1.00 87.00 196 ASP A O 1
ATOM 1508 N N . GLY A 1 197 ? -11.318 -20.743 -8.210 1.00 81.00 197 GLY A N 1
ATOM 1509 C CA . GLY A 1 197 ? -10.518 -20.549 -9.416 1.00 81.00 197 GLY A CA 1
ATOM 1510 C C . GLY A 1 197 ? -10.265 -19.078 -9.759 1.00 81.00 197 GLY A C 1
ATOM 1511 O O . GLY A 1 197 ? -9.154 -18.760 -10.194 1.00 81.00 197 GLY A O 1
ATOM 1512 N N . ASP A 1 198 ? -11.247 -18.204 -9.539 1.00 85.81 198 ASP A N 1
ATOM 1513 C CA . ASP A 1 198 ? -11.278 -16.835 -10.059 1.00 85.81 198 ASP A CA 1
ATOM 1514 C C . ASP A 1 198 ? -11.651 -15.770 -9.007 1.00 85.81 198 ASP A C 1
ATOM 1516 O O . ASP A 1 198 ? -11.549 -14.573 -9.279 1.00 85.81 198 ASP A O 1
ATOM 1520 N N . SER A 1 199 ? -12.005 -16.185 -7.791 1.00 91.06 199 SER A N 1
ATOM 1521 C CA . SER A 1 199 ? -12.479 -15.330 -6.707 1.00 91.06 199 SER A CA 1
ATOM 1522 C C . SER A 1 199 ? -11.517 -15.289 -5.519 1.00 91.06 199 SER A C 1
ATOM 1524 O O . SER A 1 199 ? -10.958 -16.295 -5.066 1.00 91.06 199 SER A O 1
ATOM 1526 N N . PHE A 1 200 ? -11.357 -14.089 -4.968 1.00 93.88 200 PHE A N 1
ATOM 1527 C CA . PHE A 1 200 ? -10.411 -13.768 -3.907 1.00 93.88 200 PHE A CA 1
ATOM 1528 C C . PHE A 1 200 ? -11.077 -12.919 -2.836 1.00 93.88 200 PHE A C 1
ATOM 1530 O O . PHE A 1 200 ? -11.822 -11.991 -3.140 1.00 93.88 200 PHE A O 1
ATOM 1537 N N . VAL A 1 201 ? -10.735 -13.167 -1.577 1.00 96.31 201 VAL A N 1
ATOM 1538 C CA . VAL A 1 201 ? -10.930 -12.184 -0.513 1.00 96.31 201 VAL A CA 1
ATOM 1539 C C . VAL A 1 201 ? -9.639 -11.397 -0.365 1.00 96.31 201 VAL A C 1
ATOM 1541 O O . VAL A 1 201 ? -8.618 -11.941 0.055 1.00 96.31 201 VAL A O 1
ATOM 1544 N N . ALA A 1 202 ? -9.684 -10.112 -0.695 1.00 96.44 202 ALA A N 1
ATOM 1545 C CA . ALA A 1 202 ? -8.629 -9.175 -0.359 1.00 96.44 202 ALA A CA 1
ATOM 1546 C C . ALA A 1 202 ? -8.931 -8.511 0.980 1.00 96.44 202 ALA A C 1
ATOM 1548 O O . ALA A 1 202 ? -9.922 -7.792 1.121 1.00 96.44 202 ALA A O 1
ATOM 1549 N N . THR A 1 203 ? -8.046 -8.710 1.948 1.00 96.94 203 THR A N 1
ATOM 1550 C CA . THR A 1 203 ? -8.024 -7.917 3.172 1.00 96.94 203 THR A CA 1
ATOM 1551 C C . THR A 1 203 ? -6.953 -6.857 3.036 1.00 96.94 203 THR A C 1
ATOM 1553 O O . THR A 1 203 ? -5.772 -7.165 2.904 1.00 96.94 203 THR A O 1
ATOM 1556 N N . CYS A 1 204 ? -7.360 -5.601 3.086 1.00 96.38 204 CYS A N 1
ATOM 1557 C CA . CYS A 1 204 ? -6.479 -4.454 2.976 1.00 96.38 204 CYS A CA 1
ATOM 1558 C C . CYS A 1 204 ? -6.455 -3.733 4.315 1.00 96.38 204 CYS A C 1
ATOM 1560 O O . CYS A 1 204 ? -7.509 -3.505 4.919 1.00 96.38 204 CYS A O 1
ATOM 1562 N N . GLY A 1 205 ? -5.270 -3.359 4.781 1.00 93.25 205 GLY A N 1
ATOM 1563 C CA . GLY A 1 205 ? -5.150 -2.702 6.069 1.00 93.25 205 GLY A CA 1
ATOM 1564 C C . GLY A 1 205 ? -3.981 -1.744 6.157 1.00 93.25 205 GLY A C 1
ATOM 1565 O O . GLY A 1 205 ? -3.023 -1.800 5.382 1.00 93.25 205 GLY A O 1
ATOM 1566 N N . GLY A 1 206 ? -4.107 -0.844 7.127 1.00 88.06 206 GLY A N 1
ATOM 1567 C CA . GLY A 1 206 ? -3.040 0.044 7.555 1.00 88.06 206 GLY A CA 1
ATOM 1568 C C . GLY A 1 206 ? -2.787 -0.148 9.042 1.00 88.06 206 GLY A C 1
ATOM 1569 O O . GLY A 1 206 ? -3.594 0.291 9.868 1.00 88.06 206 GLY A O 1
ATOM 1570 N N . GLY A 1 207 ? -1.697 -0.835 9.385 1.00 86.75 207 GLY A N 1
ATOM 1571 C CA . GLY A 1 207 ? -1.359 -1.137 10.770 1.00 86.75 207 GLY A CA 1
ATOM 1572 C C . GLY A 1 207 ? -0.283 -2.203 10.943 1.00 86.75 207 GLY A C 1
ATOM 1573 O O . GLY A 1 207 ? 0.153 -2.872 10.005 1.00 86.75 207 GLY A O 1
ATOM 1574 N N . ALA A 1 208 ? 0.140 -2.346 12.197 1.00 90.56 208 ALA A N 1
ATOM 1575 C CA . ALA A 1 208 ? 1.315 -3.121 12.565 1.00 90.56 208 ALA A CA 1
ATOM 1576 C C . ALA A 1 208 ? 1.057 -4.628 12.692 1.00 90.56 208 ALA A C 1
ATOM 1578 O O . ALA A 1 208 ? 1.990 -5.359 13.010 1.00 90.56 208 ALA A O 1
ATOM 1579 N N . THR A 1 209 ? -0.164 -5.122 12.446 1.00 93.69 209 THR A N 1
ATOM 1580 C CA . THR A 1 209 ? -0.391 -6.575 12.474 1.00 93.69 209 THR A CA 1
ATOM 1581 C C . THR A 1 209 ? 0.123 -7.269 11.220 1.00 93.69 209 THR A C 1
ATOM 1583 O O . THR A 1 209 ? 0.131 -8.492 11.192 1.00 93.69 209 THR A O 1
ATOM 1586 N N . LEU A 1 210 ? 0.531 -6.522 10.184 1.00 91.88 210 LEU A N 1
ATOM 1587 C CA . LEU A 1 210 ? 1.056 -7.052 8.918 1.00 91.88 210 LEU A CA 1
ATOM 1588 C C . LEU A 1 210 ? 0.091 -8.013 8.195 1.00 91.88 210 LEU A C 1
ATOM 1590 O O . LEU A 1 210 ? 0.518 -8.863 7.413 1.00 91.88 210 LEU A O 1
ATOM 1594 N N . GLY A 1 211 ? -1.211 -7.913 8.472 1.00 92.31 211 GLY A N 1
ATOM 1595 C CA . GLY A 1 211 ? -2.240 -8.751 7.854 1.00 92.31 211 GLY A CA 1
ATOM 1596 C C . GLY A 1 211 ? -2.432 -10.124 8.477 1.00 92.31 211 GLY A C 1
ATOM 1597 O O . GLY A 1 211 ? -3.112 -10.977 7.897 1.00 92.31 211 GLY A O 1
ATOM 1598 N N . TYR A 1 212 ? -1.869 -10.347 9.662 1.00 94.44 212 TYR A N 1
ATOM 1599 C CA . TYR A 1 212 ? -2.186 -11.522 10.457 1.00 94.44 212 TYR A CA 1
ATOM 1600 C C . TYR A 1 212 ? -3.607 -11.402 11.019 1.00 94.44 212 TYR A C 1
ATOM 1602 O O . TYR A 1 212 ? -3.987 -10.388 11.616 1.00 94.44 212 TYR A O 1
ATOM 1610 N N . ARG A 1 213 ? -4.416 -12.448 10.831 1.00 94.00 213 ARG A N 1
ATOM 1611 C CA . ARG A 1 213 ? -5.802 -12.474 11.325 1.00 94.00 213 ARG A CA 1
ATOM 1612 C C . ARG A 1 213 ? -5.835 -12.604 12.839 1.00 94.00 213 ARG A C 1
ATOM 1614 O O . ARG A 1 213 ? -6.592 -11.906 13.503 1.00 94.00 213 ARG A O 1
ATOM 1621 N N . SER A 1 214 ? -4.994 -13.489 13.372 1.00 94.69 214 SER A N 1
ATOM 1622 C CA . SER A 1 214 ? -4.905 -13.806 14.795 1.00 94.69 214 SE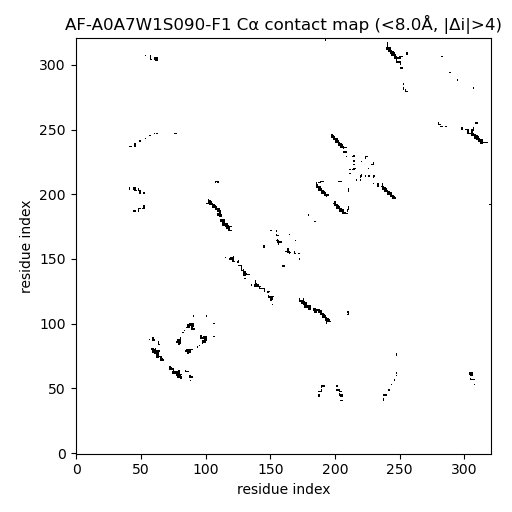R A CA 1
ATOM 1623 C C . SER A 1 214 ? -3.467 -14.125 15.198 1.00 94.69 214 SER A C 1
ATOM 1625 O O . SER A 1 214 ? -2.678 -14.579 14.373 1.00 94.69 214 SER A O 1
ATOM 1627 N N . PHE A 1 215 ? -3.155 -13.992 16.487 1.00 96.25 215 PHE A N 1
ATOM 1628 C CA . PHE A 1 215 ? -1.861 -14.407 17.044 1.00 96.25 215 PHE A CA 1
ATOM 1629 C C . PHE A 1 215 ? -1.587 -15.920 16.913 1.00 96.25 215 PHE A C 1
ATOM 1631 O O . PHE A 1 215 ? -0.454 -16.360 17.029 1.00 96.25 215 PHE A O 1
ATOM 1638 N N . SER A 1 216 ? -2.616 -16.737 16.676 1.00 96.00 216 SER A N 1
ATOM 1639 C CA . SER A 1 216 ? -2.473 -18.184 16.438 1.00 96.00 216 SER A CA 1
ATOM 1640 C C . SER A 1 216 ? -2.089 -18.532 14.999 1.00 96.00 216 SER A C 1
ATOM 1642 O O . SER A 1 216 ? -1.895 -19.705 14.691 1.00 96.00 216 SER A O 1
ATOM 1644 N N . GLU A 1 217 ? -2.021 -17.552 14.098 1.00 93.00 217 GLU A N 1
ATOM 1645 C CA . GLU A 1 217 ? -1.583 -17.820 12.734 1.00 93.00 217 GLU A CA 1
ATOM 1646 C C . GLU A 1 217 ? -0.084 -18.158 12.670 1.00 93.00 217 GLU A C 1
ATOM 1648 O O . GLU A 1 217 ? 0.713 -17.546 13.385 1.00 93.00 217 GLU A O 1
ATOM 1653 N N . PRO A 1 218 ? 0.332 -19.069 11.770 1.00 90.12 218 PRO A N 1
ATOM 1654 C CA . PRO A 1 218 ? 1.736 -19.439 11.625 1.00 90.12 218 PRO A CA 1
ATOM 1655 C C . PRO A 1 218 ? 2.653 -18.233 11.379 1.00 90.12 218 PRO A C 1
ATOM 1657 O O . PRO A 1 218 ? 2.459 -17.467 10.425 1.00 90.12 218 PRO A O 1
ATOM 1660 N N . GLY A 1 219 ? 3.668 -18.092 12.236 1.00 90.44 219 GLY A N 1
ATOM 1661 C CA . GLY A 1 219 ? 4.679 -17.037 12.190 1.00 90.44 219 GLY A CA 1
ATOM 1662 C C . GLY A 1 219 ? 4.297 -15.745 12.916 1.00 90.44 219 GLY A C 1
ATOM 1663 O O . GLY A 1 219 ? 5.111 -14.828 12.945 1.00 90.44 219 GLY A O 1
ATOM 1664 N N . ALA A 1 220 ? 3.092 -15.634 13.487 1.00 91.56 220 ALA A N 1
ATOM 1665 C CA . ALA A 1 220 ? 2.717 -14.465 14.290 1.00 91.56 220 ALA A CA 1
ATOM 1666 C C . ALA A 1 220 ? 3.553 -14.379 15.580 1.00 91.56 220 ALA A C 1
ATOM 1668 O O . ALA A 1 220 ? 4.016 -13.307 15.958 1.00 91.56 220 ALA A O 1
ATOM 1669 N N . ASP A 1 221 ? 3.804 -15.523 16.210 1.00 89.56 221 ASP A N 1
ATOM 1670 C CA . ASP A 1 221 ? 4.626 -15.704 17.410 1.00 89.56 221 ASP A CA 1
ATOM 1671 C C . ASP A 1 221 ? 6.096 -15.287 17.231 1.00 89.56 221 ASP A C 1
ATOM 1673 O O . ASP A 1 221 ? 6.774 -14.959 18.199 1.00 89.56 221 ASP A O 1
ATOM 1677 N N . GLN A 1 222 ? 6.587 -15.266 15.991 1.00 92.81 222 GLN A N 1
ATOM 1678 C CA . GLN A 1 222 ? 7.945 -14.819 15.664 1.00 92.81 222 GLN A CA 1
ATOM 1679 C C . GLN A 1 222 ? 8.056 -13.295 15.539 1.00 92.81 222 GLN A C 1
ATOM 1681 O O . GLN A 1 222 ? 9.153 -12.747 15.614 1.00 92.81 222 GLN A O 1
ATOM 1686 N N . ILE A 1 223 ? 6.931 -12.616 15.305 1.00 92.69 223 ILE A N 1
ATOM 1687 C CA . ILE A 1 223 ? 6.878 -11.177 15.022 1.00 92.69 223 ILE A CA 1
ATOM 1688 C C . ILE A 1 223 ? 6.381 -10.404 16.243 1.00 92.69 223 ILE A C 1
ATOM 1690 O O . ILE A 1 223 ? 6.891 -9.325 16.544 1.00 92.69 223 ILE A O 1
ATOM 1694 N N . PHE A 1 224 ? 5.382 -10.941 16.943 1.00 95.19 224 PHE A N 1
ATOM 1695 C CA . PHE A 1 224 ? 4.748 -10.289 18.081 1.00 95.19 224 PHE A CA 1
ATOM 1696 C C . PHE A 1 224 ? 5.213 -10.932 19.388 1.00 95.19 224 PHE A C 1
ATOM 1698 O O . PHE A 1 224 ? 5.223 -12.158 19.484 1.00 95.19 224 PHE A O 1
ATOM 1705 N N . PRO A 1 225 ? 5.555 -10.134 20.415 1.00 96.44 225 PRO A N 1
ATOM 1706 C CA . PRO A 1 225 ? 6.094 -10.669 21.664 1.00 96.44 225 PRO A CA 1
ATOM 1707 C C . PRO A 1 225 ? 5.080 -11.538 22.418 1.00 96.44 225 PRO 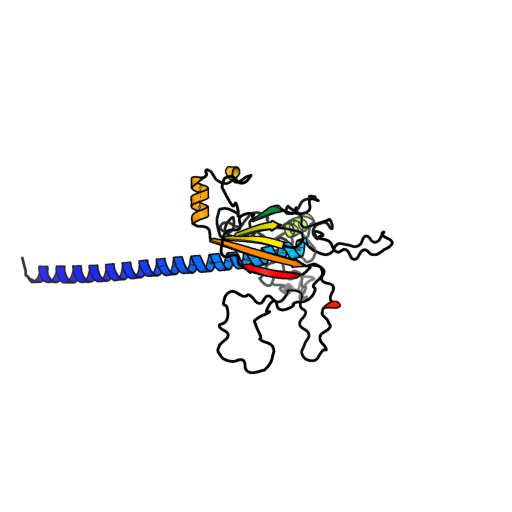A C 1
ATOM 1709 O O . PRO A 1 225 ? 5.458 -12.532 23.031 1.00 96.44 225 PRO A O 1
ATOM 1712 N N . ASP A 1 226 ? 3.795 -11.176 22.371 1.00 97.12 226 ASP A N 1
ATOM 1713 C CA . ASP A 1 226 ? 2.708 -11.932 22.983 1.00 97.12 226 ASP A CA 1
ATOM 1714 C C . ASP A 1 226 ? 1.346 -11.610 22.333 1.00 97.12 226 ASP A C 1
ATOM 1716 O O . ASP A 1 226 ? 1.201 -10.698 21.507 1.00 97.12 226 ASP A O 1
ATOM 1720 N N . ARG A 1 227 ? 0.319 -12.377 22.726 1.00 97.50 227 ARG A N 1
ATOM 1721 C CA . ARG A 1 227 ? -1.062 -12.201 22.257 1.00 97.50 227 ARG A CA 1
ATOM 1722 C C . ARG A 1 227 ? -1.654 -10.849 22.654 1.00 97.50 227 ARG A C 1
ATOM 1724 O O . ARG A 1 227 ? -2.407 -10.279 21.874 1.00 97.50 227 ARG A O 1
ATOM 1731 N N . ALA A 1 228 ? -1.325 -10.327 23.834 1.00 97.56 228 ALA A N 1
ATOM 1732 C CA . ALA A 1 228 ? -1.891 -9.069 24.311 1.00 97.56 228 ALA A CA 1
ATOM 1733 C C . ALA A 1 228 ? -1.399 -7.880 23.469 1.00 97.56 228 ALA A C 1
ATOM 1735 O O . ALA A 1 228 ? -2.191 -6.996 23.130 1.00 97.56 228 ALA A O 1
ATOM 1736 N N . ALA A 1 229 ? -0.123 -7.890 23.081 1.00 96.50 229 ALA A N 1
ATOM 1737 C CA . ALA A 1 229 ? 0.482 -6.940 22.162 1.00 96.50 229 ALA A CA 1
ATOM 1738 C C . ALA A 1 229 ? -0.151 -7.043 20.771 1.00 96.50 229 ALA A C 1
ATOM 1740 O O . ALA A 1 229 ? -0.553 -6.023 20.212 1.00 96.50 229 ALA A O 1
ATOM 1741 N N . PHE A 1 230 ? -0.320 -8.259 20.238 1.00 96.94 230 PHE A N 1
ATOM 1742 C CA . PHE A 1 230 ? -1.020 -8.460 18.967 1.00 96.94 230 PHE A CA 1
ATOM 1743 C C . PHE A 1 230 ? -2.451 -7.910 19.008 1.00 96.94 230 PHE A C 1
ATOM 1745 O O . PHE A 1 230 ? -2.830 -7.131 18.139 1.00 96.94 230 PHE A O 1
ATOM 1752 N N . ASP A 1 231 ? -3.229 -8.251 20.037 1.00 96.81 231 ASP A N 1
ATOM 1753 C CA . ASP A 1 231 ? -4.615 -7.801 20.170 1.00 96.81 231 ASP A CA 1
ATOM 1754 C C . ASP A 1 231 ? -4.694 -6.274 20.344 1.00 96.81 231 ASP A C 1
ATOM 1756 O O . ASP A 1 231 ? -5.628 -5.636 19.857 1.00 96.81 231 ASP A O 1
ATOM 1760 N N . ALA A 1 232 ? -3.709 -5.656 21.007 1.00 96.12 232 ALA A N 1
ATOM 1761 C CA . ALA A 1 232 ? -3.603 -4.202 21.094 1.00 96.12 232 ALA A CA 1
ATOM 1762 C C . ALA A 1 232 ? -3.355 -3.557 19.723 1.00 96.12 232 ALA A C 1
ATOM 1764 O O . ALA A 1 232 ? -4.010 -2.566 19.400 1.00 96.12 232 ALA A O 1
ATOM 1765 N N . LEU A 1 233 ? -2.472 -4.138 18.904 1.00 94.94 233 LEU A N 1
ATOM 1766 C CA . LEU A 1 233 ? -2.215 -3.679 17.536 1.00 94.94 233 LEU A CA 1
ATOM 1767 C C . LEU A 1 233 ? -3.417 -3.919 16.610 1.00 94.94 233 LEU A C 1
ATOM 1769 O O . LEU A 1 233 ? -3.754 -3.052 15.808 1.00 94.94 233 LEU A O 1
ATOM 1773 N N . ALA A 1 234 ? -4.098 -5.056 16.745 1.00 94.25 234 ALA A N 1
ATOM 1774 C CA . ALA A 1 234 ? -5.274 -5.389 15.949 1.00 94.25 234 ALA A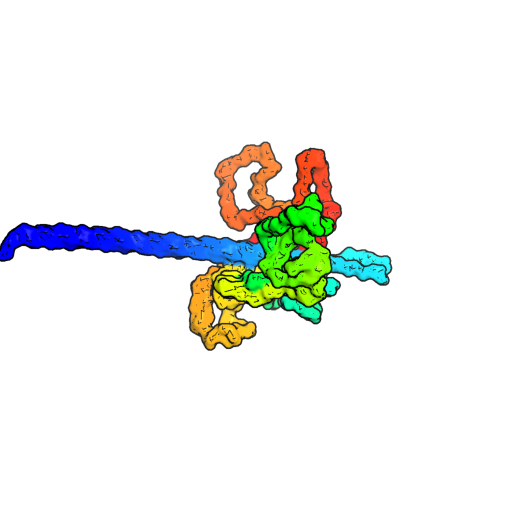 CA 1
ATOM 1775 C C . ALA A 1 234 ? -6.454 -4.451 16.241 1.00 94.25 234 ALA A C 1
ATOM 1777 O O . ALA A 1 234 ? -7.165 -4.066 15.319 1.00 94.25 234 ALA A O 1
ATOM 1778 N N . ARG A 1 235 ? -6.635 -4.020 17.500 1.00 94.38 235 ARG A N 1
ATOM 1779 C CA . ARG A 1 235 ? -7.690 -3.059 17.879 1.00 94.38 235 AR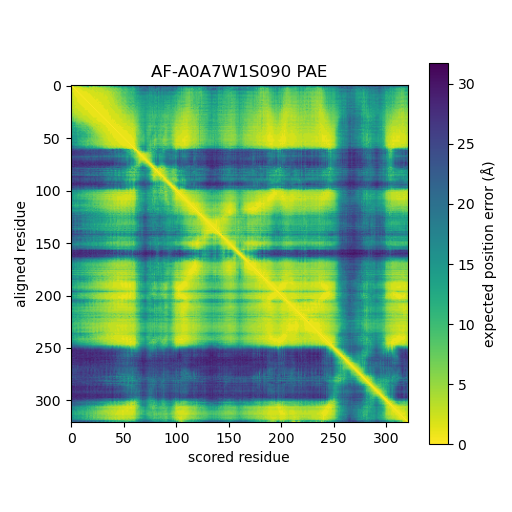G A CA 1
ATOM 1780 C C . ARG A 1 235 ? -7.508 -1.669 17.274 1.00 94.38 235 ARG A C 1
ATOM 1782 O O . ARG A 1 235 ? -8.498 -0.977 17.062 1.00 94.38 235 ARG A O 1
ATOM 1789 N N . ILE A 1 236 ? -6.268 -1.236 17.051 1.00 91.81 236 ILE A N 1
ATOM 1790 C CA . ILE A 1 236 ? -5.983 0.094 16.488 1.00 91.81 236 ILE A CA 1
ATOM 1791 C C . ILE A 1 236 ? -5.895 0.084 14.961 1.00 91.81 236 ILE A C 1
ATOM 1793 O O . ILE A 1 236 ? -5.834 1.154 14.358 1.00 91.81 236 ILE A O 1
ATOM 1797 N N . GLU A 1 237 ? -5.839 -1.088 14.338 1.00 91.56 237 GLU A N 1
ATOM 1798 C CA . GLU A 1 237 ? -5.657 -1.245 12.903 1.00 91.56 237 GLU A CA 1
ATOM 1799 C C . GLU A 1 237 ? -6.981 -1.128 12.147 1.00 91.56 237 GLU A C 1
ATOM 1801 O O . GLU A 1 237 ? -7.983 -1.744 12.504 1.00 91.56 237 GLU A O 1
ATOM 1806 N N . GLN A 1 238 ? -6.969 -0.373 11.048 1.00 91.69 238 GLN A N 1
ATOM 1807 C CA . GLN A 1 238 ? -8.104 -0.343 10.133 1.00 91.69 238 GLN A CA 1
ATOM 1808 C C . GLN A 1 238 ? -7.975 -1.500 9.145 1.00 91.69 238 GLN A C 1
ATOM 1810 O 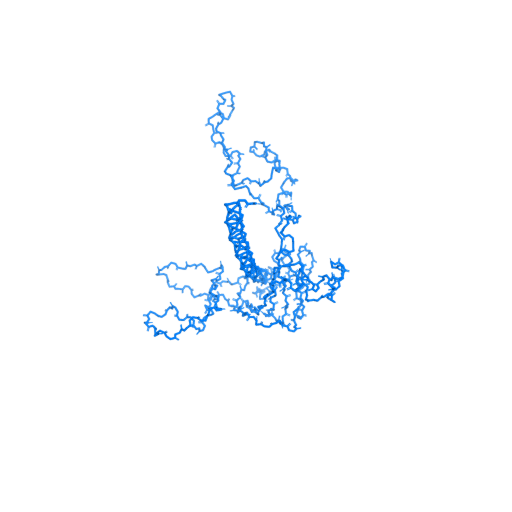O . GLN A 1 238 ? -6.973 -1.597 8.434 1.00 91.69 238 GLN A O 1
ATOM 1815 N N . ARG A 1 239 ? -9.014 -2.333 9.063 1.00 94.56 239 ARG A N 1
ATOM 1816 C CA . ARG A 1 239 ? -9.134 -3.412 8.079 1.00 94.56 239 ARG A CA 1
ATOM 1817 C C . ARG A 1 239 ? -10.347 -3.163 7.194 1.00 94.56 239 ARG A C 1
ATOM 1819 O O . ARG A 1 239 ? -11.381 -2.682 7.657 1.00 94.56 239 ARG A O 1
ATOM 1826 N N . ALA A 1 240 ? -10.203 -3.468 5.916 1.00 95.38 240 ALA A N 1
ATOM 1827 C CA . ALA A 1 240 ? -11.295 -3.501 4.962 1.00 95.38 240 ALA A CA 1
ATOM 1828 C C . ALA A 1 240 ? -11.189 -4.786 4.146 1.00 95.38 240 ALA A C 1
ATOM 1830 O O . ALA A 1 240 ? -10.096 -5.173 3.729 1.00 95.38 240 ALA A O 1
ATOM 1831 N N . TRP A 1 241 ? -12.326 -5.434 3.924 1.00 96.25 241 TRP A N 1
ATOM 1832 C CA . TRP A 1 241 ? -12.404 -6.703 3.215 1.00 96.25 241 TRP A CA 1
ATOM 1833 C C . TRP A 1 241 ? -13.161 -6.515 1.911 1.00 96.25 241 TRP A C 1
ATOM 1835 O O . TRP A 1 241 ? -14.188 -5.833 1.870 1.00 96.25 241 TRP A O 1
ATOM 1845 N N . TYR A 1 242 ? -12.657 -7.131 0.852 1.00 96.06 242 TYR A N 1
ATOM 1846 C CA . TYR A 1 242 ? -13.228 -7.048 -0.480 1.00 96.06 242 TYR A CA 1
ATOM 1847 C C . TYR A 1 242 ? -13.277 -8.436 -1.099 1.00 96.06 242 TYR A C 1
ATOM 1849 O O . TYR A 1 242 ? -12.280 -9.151 -1.095 1.00 96.06 242 TYR A O 1
ATOM 1857 N N . LEU A 1 243 ? -14.425 -8.801 -1.657 1.00 94.94 243 LEU A N 1
ATOM 1858 C CA . LEU A 1 243 ? -14.522 -9.905 -2.597 1.00 94.94 243 LEU A CA 1
ATOM 1859 C C . LEU A 1 243 ? -14.138 -9.378 -3.979 1.00 94.94 243 LEU A C 1
ATOM 1861 O O . LEU A 1 243 ? -14.740 -8.426 -4.477 1.00 94.94 243 LEU A O 1
ATOM 1865 N N . ILE A 1 244 ? -13.125 -9.990 -4.573 1.00 93.44 244 ILE A N 1
ATOM 1866 C CA . ILE A 1 244 ? -12.609 -9.667 -5.894 1.00 93.44 244 ILE A CA 1
ATOM 1867 C C . ILE A 1 244 ? -12.854 -10.869 -6.793 1.00 93.44 244 ILE A C 1
ATOM 1869 O O . ILE A 1 244 ? -12.457 -11.975 -6.442 1.00 93.44 244 ILE A O 1
ATOM 1873 N N . GLN A 1 245 ? -13.456 -10.650 -7.958 1.00 90.25 245 GLN A N 1
ATOM 1874 C CA . GLN A 1 245 ? -13.549 -11.672 -8.998 1.00 90.25 245 GLN A CA 1
ATOM 1875 C C . GLN A 1 245 ? -12.710 -11.253 -10.198 1.00 90.25 245 GLN A C 1
ATOM 1877 O O . GLN A 1 245 ? -12.887 -10.160 -10.740 1.00 90.25 245 GLN A O 1
ATOM 1882 N N . TRP A 1 246 ? -11.809 -12.125 -10.617 1.00 87.75 246 TRP A N 1
ATOM 1883 C CA . TRP A 1 246 ? -10.984 -11.983 -11.806 1.00 87.75 246 TRP A CA 1
ATOM 1884 C C . TRP A 1 246 ? -11.548 -12.842 -12.945 1.00 87.75 246 TRP A C 1
ATOM 1886 O O . TRP A 1 246 ? -12.296 -13.780 -12.714 1.00 87.75 246 TRP A O 1
ATOM 1896 N N . SER A 1 247 ? -11.240 -12.525 -14.198 1.00 81.88 247 SER A N 1
ATOM 1897 C CA . SER A 1 247 ? -11.597 -13.374 -15.335 1.00 81.88 247 SER A CA 1
ATOM 1898 C C . SER A 1 247 ? -10.565 -13.269 -16.452 1.00 81.88 247 SER A C 1
ATOM 1900 O O . SER A 1 247 ? -10.256 -12.150 -16.872 1.00 81.88 247 SER A O 1
ATOM 1902 N N . PRO A 1 248 ? -10.095 -14.400 -17.006 1.00 72.69 248 PRO A N 1
ATOM 1903 C CA . PRO A 1 248 ? -9.199 -14.394 -18.159 1.00 72.69 248 PRO A CA 1
ATOM 1904 C C . PRO A 1 248 ? -9.936 -14.081 -19.467 1.00 72.69 248 PRO A C 1
ATOM 1906 O O . PRO A 1 248 ? -9.343 -13.566 -20.410 1.00 72.69 248 PRO A O 1
ATOM 1909 N N . ALA A 1 249 ? -11.232 -14.400 -19.541 1.00 65.50 249 ALA A N 1
ATOM 1910 C CA . ALA A 1 249 ? -11.986 -14.418 -20.794 1.00 65.50 249 ALA A CA 1
ATOM 1911 C C . ALA A 1 249 ? -12.534 -13.043 -21.201 1.00 65.50 249 ALA A C 1
ATOM 1913 O O . ALA A 1 249 ? -12.891 -12.823 -22.356 1.00 65.50 249 ALA A O 1
ATOM 1914 N N . VAL A 1 250 ? -12.646 -12.113 -20.251 1.00 63.56 250 VAL A N 1
ATOM 1915 C CA . VAL A 1 250 ? -13.390 -10.867 -20.447 1.00 63.56 250 VAL A CA 1
ATOM 1916 C C . VAL A 1 250 ? -12.413 -9.711 -20.623 1.00 63.56 250 VAL A C 1
ATOM 1918 O O . VAL A 1 250 ? -11.904 -9.169 -19.650 1.00 63.56 250 VAL A O 1
ATOM 1921 N N . ALA A 1 251 ? -12.139 -9.326 -21.871 1.00 58.78 251 ALA A N 1
ATOM 1922 C CA . ALA A 1 251 ? -11.393 -8.105 -22.207 1.00 58.78 251 ALA A CA 1
ATOM 1923 C C . ALA A 1 251 ? -12.225 -6.821 -22.033 1.00 58.78 251 ALA A C 1
ATOM 1925 O O . ALA A 1 251 ? -11.706 -5.719 -22.216 1.00 58.78 251 ALA A O 1
ATOM 1926 N N . SER A 1 252 ? -13.524 -6.943 -21.739 1.00 53.41 252 SER A N 1
ATOM 1927 C CA . SER A 1 252 ? -14.396 -5.784 -21.626 1.00 53.41 252 SER A CA 1
ATOM 1928 C C . SER A 1 252 ? -14.225 -5.092 -20.277 1.00 53.41 252 SER A C 1
ATOM 1930 O O . SER A 1 252 ? -14.323 -5.693 -19.207 1.00 53.41 252 SER A O 1
ATOM 1932 N N . SER A 1 253 ? -14.057 -3.773 -20.345 1.00 46.94 253 SER A N 1
ATOM 1933 C CA . SER A 1 253 ? -14.599 -2.869 -19.341 1.00 46.94 253 SER A CA 1
ATOM 1934 C C . SER A 1 253 ? -16.121 -2.878 -19.480 1.00 46.94 253 SER A C 1
ATOM 1936 O O . SER A 1 253 ? -16.711 -1.870 -19.876 1.00 46.94 253 SER A O 1
ATOM 1938 N N . ASP A 1 254 ? -16.789 -4.006 -19.236 1.00 46.59 254 ASP A N 1
ATOM 1939 C CA . ASP A 1 254 ? -18.206 -3.879 -18.936 1.00 46.59 254 ASP A CA 1
ATOM 1940 C C . ASP A 1 254 ? -18.220 -3.128 -17.623 1.00 46.59 254 ASP A C 1
ATOM 1942 O O . ASP A 1 254 ? -17.836 -3.646 -16.577 1.00 46.59 254 ASP A O 1
ATOM 1946 N N . ILE A 1 255 ? -18.502 -1.831 -17.741 1.00 45.59 255 ILE A N 1
ATOM 1947 C CA . ILE A 1 255 ? -18.758 -0.930 -16.641 1.00 45.59 255 ILE A CA 1
ATOM 1948 C C . ILE A 1 255 ? -19.687 -1.739 -15.747 1.00 45.59 255 ILE A C 1
ATOM 1950 O O . ILE A 1 255 ? -20.836 -1.972 -16.121 1.00 45.59 255 ILE A O 1
ATOM 1954 N N . HIS A 1 256 ? -19.177 -2.241 -14.619 1.00 42.16 256 HIS A N 1
ATOM 1955 C CA . HIS A 1 256 ? -19.961 -3.007 -13.658 1.00 42.16 256 HIS A CA 1
ATOM 1956 C C . HIS A 1 256 ? -20.837 -2.016 -12.889 1.00 42.16 256 HIS A C 1
ATOM 1958 O O . HIS A 1 256 ? -20.721 -1.782 -11.695 1.00 42.16 256 HIS A O 1
ATOM 1964 N N . ASN A 1 257 ? -21.709 -1.392 -13.665 1.00 41.50 257 ASN A N 1
ATOM 1965 C CA . ASN A 1 257 ? -22.870 -0.645 -13.299 1.00 41.50 257 ASN A CA 1
ATOM 1966 C C . ASN A 1 257 ? -24.037 -1.314 -14.004 1.00 41.50 257 ASN A C 1
ATOM 1968 O O . ASN A 1 257 ? -24.546 -0.792 -14.992 1.00 41.50 257 ASN A O 1
ATOM 1972 N N . PRO A 1 258 ? -24.548 -2.425 -13.456 1.00 43.22 258 PRO A N 1
ATOM 1973 C CA . PRO A 1 258 ? -25.947 -2.733 -13.690 1.00 43.22 258 PRO A CA 1
ATOM 1974 C C . PRO A 1 258 ? -26.866 -1.561 -13.258 1.00 43.22 258 PRO A C 1
ATOM 1976 O O . PRO A 1 258 ? -28.021 -1.546 -13.666 1.00 43.22 258 PRO A O 1
ATOM 1979 N N . HIS A 1 259 ? -26.370 -0.553 -12.502 1.00 41.91 259 HIS A N 1
ATOM 1980 C CA . HIS A 1 259 ? -27.185 0.567 -12.007 1.00 41.91 259 HIS A CA 1
ATOM 1981 C C . HIS A 1 259 ? -26.706 2.020 -12.222 1.00 41.91 259 HIS A C 1
ATOM 1983 O O . HIS A 1 259 ? -27.549 2.908 -12.115 1.00 41.91 259 HIS A O 1
ATOM 1989 N N . CYS A 1 260 ? -25.453 2.343 -12.566 1.00 40.38 260 CYS A N 1
ATOM 1990 C CA . CYS A 1 260 ? -25.121 3.724 -12.975 1.00 40.38 260 CYS A CA 1
ATOM 1991 C C . CYS A 1 260 ? -25.384 3.922 -14.471 1.00 40.38 260 CYS A C 1
ATOM 1993 O O . CYS A 1 260 ? -24.513 3.792 -15.333 1.00 40.38 260 CYS A O 1
ATOM 1995 N N . ILE A 1 261 ? -26.643 4.238 -14.752 1.00 44.34 261 ILE A N 1
ATOM 1996 C CA . ILE A 1 261 ? -27.115 4.807 -16.008 1.00 44.34 261 ILE A CA 1
ATOM 1997 C C . ILE A 1 261 ? -26.475 6.194 -16.144 1.00 44.34 261 ILE A C 1
ATOM 1999 O O . ILE A 1 261 ? -27.015 7.187 -15.673 1.00 44.34 261 ILE A O 1
ATOM 2003 N N . LEU A 1 262 ? -25.284 6.259 -16.738 1.00 44.78 262 LEU A N 1
ATOM 2004 C CA . LEU A 1 262 ? -24.611 7.529 -17.048 1.00 44.78 262 LEU A CA 1
ATOM 2005 C C . LEU A 1 262 ? -24.406 7.753 -18.553 1.00 44.78 262 LEU A C 1
ATOM 2007 O O . LEU A 1 262 ? -23.837 8.764 -18.942 1.00 44.78 262 LEU A O 1
ATOM 2011 N N . PHE A 1 263 ? -24.902 6.855 -19.412 1.00 44.38 263 PHE A N 1
ATOM 2012 C CA . PHE A 1 263 ? -24.694 6.953 -20.866 1.00 44.38 263 PHE A CA 1
ATOM 2013 C C . PHE A 1 263 ? -25.939 6.759 -21.740 1.00 44.38 263 PHE A C 1
ATOM 2015 O O . PHE A 1 263 ? -25.821 6.592 -22.951 1.00 44.38 263 PHE A O 1
ATOM 2022 N N . LEU A 1 264 ? -27.142 6.852 -21.172 1.00 42.56 264 LEU A N 1
ATOM 2023 C CA . LEU A 1 264 ? -28.345 7.082 -21.971 1.00 42.56 264 LEU A CA 1
ATOM 2024 C C . LEU A 1 264 ? -28.735 8.543 -21.780 1.00 42.56 264 LEU A C 1
ATOM 2026 O O . LEU A 1 264 ? -29.156 8.928 -20.696 1.00 42.56 264 LEU A O 1
ATOM 2030 N N . GLY A 1 265 ? -28.543 9.357 -22.821 1.00 43.09 265 GLY A N 1
ATOM 2031 C CA . GLY A 1 265 ? -28.857 10.790 -22.872 1.00 43.09 265 GLY A CA 1
ATOM 2032 C C . GLY A 1 265 ? -30.355 11.110 -22.806 1.00 43.09 265 GLY A C 1
ATOM 2033 O O . GLY A 1 265 ? -30.854 11.895 -23.604 1.00 43.09 265 GLY A O 1
ATOM 2034 N N . GLY A 1 266 ? -31.075 10.491 -21.874 1.00 44.84 266 GLY A N 1
ATOM 2035 C CA . GLY A 1 266 ? -32.453 10.793 -21.526 1.00 44.84 266 GLY A CA 1
ATOM 2036 C C . GLY A 1 266 ? -32.508 11.228 -20.068 1.00 44.84 266 GLY A C 1
ATOM 2037 O O . GLY A 1 266 ? -31.966 10.550 -19.199 1.00 44.84 266 GLY A O 1
ATOM 2038 N N . ALA A 1 267 ? -33.139 12.373 -19.814 1.00 49.31 267 ALA A N 1
ATOM 2039 C CA . ALA A 1 267 ? -33.385 12.911 -18.483 1.00 49.31 267 ALA A CA 1
ATOM 2040 C C . ALA A 1 267 ? -33.924 11.821 -17.539 1.00 49.31 267 ALA A C 1
ATOM 2042 O O . ALA A 1 267 ? -35.034 11.324 -17.725 1.00 49.31 267 ALA A O 1
ATOM 2043 N N . MET A 1 268 ? -33.123 11.439 -16.545 1.00 49.88 268 MET A N 1
ATOM 2044 C CA . MET A 1 268 ? -33.549 10.516 -15.498 1.00 49.88 268 MET A CA 1
ATOM 2045 C C . MET A 1 268 ? -34.199 11.297 -14.346 1.00 49.88 268 MET A C 1
ATOM 2047 O O . MET A 1 268 ? -33.707 12.374 -14.005 1.00 49.88 268 MET A O 1
ATOM 2051 N N . PRO A 1 269 ? -35.285 10.783 -13.738 1.00 53.53 269 PRO A N 1
ATOM 2052 C CA . PRO A 1 269 ? -35.955 11.437 -12.618 1.00 53.53 269 PRO A CA 1
ATOM 2053 C C . PRO A 1 269 ? -35.081 11.422 -11.353 1.00 53.53 269 PRO A C 1
ATOM 2055 O O . PRO A 1 269 ? -34.373 10.447 -11.101 1.00 53.53 269 PRO A O 1
ATOM 2058 N N . ASP A 1 270 ? -35.214 12.462 -10.524 1.00 57.25 270 ASP A N 1
ATOM 2059 C CA . ASP A 1 270 ? -34.480 12.784 -9.277 1.00 57.25 270 ASP A CA 1
ATOM 2060 C C . ASP A 1 270 ? -34.398 11.691 -8.176 1.00 57.25 270 ASP A C 1
ATOM 2062 O O . ASP A 1 270 ? -33.913 11.951 -7.076 1.00 57.25 270 ASP A O 1
ATOM 2066 N N . GLN A 1 271 ? -34.868 10.462 -8.402 1.00 51.78 271 GLN A N 1
ATOM 2067 C CA . GLN A 1 271 ? -35.061 9.461 -7.341 1.00 51.78 271 GLN A CA 1
ATOM 2068 C C . GLN A 1 271 ? -33.976 8.382 -7.225 1.00 51.78 271 GLN A C 1
ATOM 2070 O O . GLN A 1 271 ? -34.020 7.583 -6.287 1.00 51.78 271 GLN A O 1
ATOM 2075 N N . TYR A 1 272 ? -32.962 8.361 -8.091 1.00 49.97 272 TYR A N 1
ATOM 2076 C CA . TYR A 1 272 ? -31.831 7.447 -7.911 1.00 49.97 272 TYR A CA 1
ATOM 2077 C C . TYR A 1 272 ? -30.781 8.069 -6.990 1.00 49.97 272 TYR A C 1
ATOM 2079 O O . TYR A 1 272 ? -29.831 8.720 -7.419 1.00 49.97 272 TYR A O 1
ATOM 2087 N N . VAL A 1 273 ? -30.973 7.848 -5.688 1.00 48.44 273 VAL A N 1
ATOM 2088 C CA . VAL A 1 273 ? -29.966 8.094 -4.654 1.00 48.44 273 VAL A CA 1
ATOM 2089 C C . VAL A 1 273 ? -28.691 7.351 -5.053 1.00 48.44 273 VAL A C 1
ATOM 2091 O O . VAL A 1 273 ? -28.647 6.122 -5.024 1.00 48.44 273 VAL A O 1
ATOM 2094 N N . LEU A 1 274 ? -27.662 8.107 -5.436 1.00 49.06 274 LEU A N 1
ATOM 2095 C CA . LEU A 1 274 ? -26.295 7.634 -5.641 1.00 49.06 274 LEU A CA 1
ATOM 2096 C C . LEU A 1 274 ? -25.888 6.744 -4.457 1.00 49.06 274 LEU A C 1
ATOM 2098 O O . LEU A 1 274 ? -25.597 7.243 -3.368 1.00 49.06 274 LEU A O 1
ATOM 2102 N N . GLN A 1 275 ? -25.882 5.423 -4.648 1.00 46.53 275 GLN A N 1
ATOM 2103 C CA . GLN A 1 275 ? -25.304 4.504 -3.675 1.00 46.53 275 GLN A CA 1
ATOM 2104 C C . GLN A 1 275 ? -23.798 4.782 -3.620 1.00 46.53 275 GLN A C 1
ATOM 2106 O O . GLN A 1 275 ? -23.058 4.405 -4.528 1.00 46.53 275 GLN A O 1
ATOM 2111 N N . ARG A 1 276 ? -23.367 5.465 -2.552 1.00 47.34 276 ARG A N 1
ATOM 2112 C CA . ARG A 1 276 ? -22.016 6.020 -2.326 1.00 47.34 276 ARG A CA 1
ATOM 2113 C C . ARG A 1 276 ? -20.874 4.989 -2.274 1.00 47.34 276 ARG A C 1
ATOM 2115 O O . ARG A 1 276 ? -19.723 5.392 -2.143 1.00 47.34 276 ARG A O 1
ATOM 2122 N N . ASP A 1 277 ? -21.176 3.700 -2.417 1.00 45.50 277 ASP A N 1
ATOM 2123 C CA . ASP A 1 277 ? -20.232 2.594 -2.214 1.00 45.50 277 ASP A CA 1
ATOM 2124 C C . ASP A 1 277 ? -19.770 1.903 -3.514 1.00 45.50 277 ASP A C 1
ATOM 2126 O O . ASP A 1 277 ? -19.149 0.844 -3.456 1.00 45.50 277 ASP A O 1
ATOM 2130 N N . HIS A 1 278 ? -20.046 2.481 -4.690 1.00 44.03 278 HIS A N 1
ATOM 2131 C CA . HIS A 1 278 ? -19.633 1.912 -5.979 1.00 44.03 278 HIS A CA 1
ATOM 2132 C C . HIS A 1 278 ? -18.476 2.708 -6.585 1.00 44.03 278 HIS A C 1
ATOM 2134 O O . HIS A 1 278 ? -18.552 3.929 -6.724 1.00 44.03 278 HIS A O 1
ATOM 2140 N N . TYR A 1 279 ? -17.410 2.010 -6.974 1.00 45.47 279 TYR A N 1
ATOM 2141 C CA . TYR A 1 279 ? -16.245 2.610 -7.619 1.00 45.47 279 TYR A CA 1
ATOM 2142 C C . TYR A 1 279 ? -16.266 2.298 -9.114 1.00 45.47 279 TYR A C 1
ATOM 2144 O O . TYR A 1 279 ? -16.284 1.136 -9.516 1.00 45.47 279 TYR A O 1
ATOM 2152 N N . LEU A 1 280 ? -16.239 3.342 -9.944 1.00 43.97 280 LEU A N 1
ATOM 2153 C CA . LEU A 1 280 ? -15.963 3.201 -11.368 1.00 43.97 280 LEU A CA 1
ATOM 2154 C C . LEU A 1 280 ? -14.451 3.011 -11.537 1.00 43.97 280 LEU A C 1
ATOM 2156 O O . LEU A 1 280 ? -13.684 3.946 -11.315 1.00 43.97 280 LEU A O 1
ATOM 2160 N N . SER A 1 281 ? -14.027 1.813 -11.929 1.00 45.56 281 SER A N 1
ATOM 2161 C CA . SER A 1 281 ? -12.650 1.562 -12.353 1.00 45.56 281 SER A CA 1
ATOM 2162 C C . SER A 1 281 ? -12.632 1.375 -13.865 1.00 45.56 281 SER A C 1
ATOM 2164 O O . SER A 1 281 ? -13.264 0.458 -14.388 1.00 45.56 281 SER A O 1
ATOM 2166 N N . MET A 1 282 ? -11.938 2.264 -14.573 1.00 45.56 282 MET A N 1
ATOM 2167 C CA . MET A 1 282 ? -11.545 2.004 -15.957 1.00 45.56 282 MET A CA 1
ATOM 2168 C C . MET A 1 282 ? -10.413 0.972 -15.909 1.00 45.56 282 MET A C 1
ATOM 2170 O O . MET A 1 282 ? -9.455 1.181 -15.157 1.00 45.56 282 MET A O 1
ATOM 2174 N N . PRO A 1 283 ? -10.461 -0.125 -16.680 1.00 48.53 283 PRO A N 1
ATOM 2175 C CA . PRO A 1 283 ? -9.306 -0.998 -16.794 1.00 48.53 283 PRO A CA 1
ATOM 2176 C C . PRO A 1 283 ? -8.112 -0.195 -17.306 1.00 48.53 283 PRO A C 1
ATOM 2178 O O . PRO A 1 283 ? -8.232 0.575 -18.258 1.00 48.53 283 PRO A O 1
ATOM 2181 N N . MET A 1 284 ? -6.939 -0.381 -16.703 1.00 43.41 284 MET A N 1
ATOM 2182 C CA . MET A 1 284 ? -5.739 0.382 -17.080 1.00 43.41 284 MET A CA 1
ATOM 2183 C C . MET A 1 284 ? -5.255 0.104 -18.519 1.00 43.41 284 MET A C 1
ATOM 2185 O O . MET A 1 284 ? -4.323 0.743 -18.994 1.00 43.41 284 MET A O 1
ATOM 2189 N N . ASN A 1 285 ? -5.893 -0.834 -19.222 1.00 44.00 285 ASN A N 1
ATOM 2190 C CA . ASN A 1 285 ? -5.634 -1.223 -20.605 1.00 44.00 285 ASN A CA 1
ATOM 2191 C C . ASN A 1 285 ? -6.711 -0.753 -21.606 1.00 44.00 285 ASN A C 1
ATOM 2193 O O . ASN A 1 285 ? -6.603 -1.081 -22.791 1.00 44.00 285 ASN A O 1
ATOM 2197 N N . THR A 1 286 ? -7.720 0.034 -21.206 1.00 46.91 286 THR A N 1
ATOM 2198 C CA . THR A 1 286 ? -8.643 0.634 -22.184 1.00 46.91 286 THR A CA 1
ATOM 2199 C C . THR A 1 286 ? -7.961 1.794 -22.902 1.00 46.91 286 THR A C 1
ATOM 2201 O O . THR A 1 286 ? -7.921 2.922 -22.411 1.00 46.91 286 THR A O 1
ATOM 2204 N N . SER A 1 287 ? -7.423 1.528 -24.091 1.00 44.72 287 SER A N 1
ATOM 2205 C CA . SER A 1 287 ? -7.067 2.585 -25.035 1.00 44.72 287 SER A CA 1
ATOM 2206 C C . SER A 1 287 ? -8.357 3.282 -25.471 1.00 44.72 287 SER A C 1
ATOM 2208 O O . SER A 1 287 ? -9.200 2.708 -26.156 1.00 44.72 287 SER A O 1
ATOM 2210 N N . HIS A 1 288 ? -8.544 4.517 -25.010 1.00 42.81 288 HIS A N 1
ATOM 2211 C CA . HIS A 1 288 ? -9.693 5.341 -25.361 1.00 42.81 288 HIS A CA 1
ATOM 2212 C C . HIS A 1 288 ? -9.720 5.539 -26.884 1.00 42.81 288 HIS A C 1
ATOM 2214 O O . HIS A 1 288 ? -8.827 6.169 -27.452 1.00 42.81 288 HIS A O 1
ATOM 2220 N N . CYS A 1 289 ? -10.736 5.013 -27.568 1.00 43.62 289 CYS A N 1
ATOM 2221 C CA . CYS A 1 289 ? -10.972 5.365 -28.962 1.00 43.62 289 CYS A CA 1
ATOM 2222 C C . CYS A 1 289 ? -11.501 6.805 -29.019 1.00 43.62 289 CYS A C 1
ATOM 2224 O O . CYS A 1 289 ? -12.475 7.160 -28.352 1.00 43.62 289 CYS A O 1
ATOM 2226 N N . LEU A 1 290 ? -10.811 7.664 -29.770 1.00 40.72 290 LEU A N 1
ATOM 2227 C CA . LEU A 1 290 ? -11.252 9.024 -30.065 1.00 40.72 290 LEU A CA 1
ATOM 2228 C C . LEU A 1 290 ? -12.628 9.005 -30.751 1.00 40.72 290 LEU A C 1
ATOM 2230 O O . LEU A 1 290 ? -12.942 8.110 -31.543 1.00 40.72 290 LEU A O 1
ATOM 2234 N N . HIS A 1 291 ? -13.431 10.017 -30.425 1.00 40.19 291 HIS A N 1
ATOM 2235 C CA . HIS A 1 291 ? -14.782 10.246 -30.934 1.00 40.19 291 HIS A CA 1
ATOM 2236 C C . HIS A 1 291 ? -14.850 10.039 -32.462 1.00 40.19 291 HIS A C 1
ATOM 2238 O O . HIS A 1 291 ? -14.097 10.667 -33.202 1.00 40.19 291 HIS A O 1
ATOM 2244 N N . GLY A 1 292 ? -15.743 9.160 -32.933 1.00 54.28 292 GLY A N 1
ATOM 2245 C CA . GLY A 1 292 ? -16.013 8.958 -34.366 1.00 54.28 292 GLY A CA 1
ATOM 2246 C C . GLY A 1 292 ? -15.369 7.734 -35.029 1.00 54.28 292 GLY A C 1
ATOM 2247 O O . GLY A 1 292 ? -15.647 7.484 -36.199 1.00 54.28 292 GLY A O 1
ATOM 2248 N N . THR A 1 293 ? -14.571 6.930 -34.319 1.00 47.88 293 THR A N 1
ATOM 2249 C CA . THR A 1 293 ? -14.207 5.586 -34.811 1.00 47.88 293 THR A CA 1
ATOM 2250 C C . THR A 1 293 ? -15.229 4.555 -34.324 1.00 47.88 293 THR A C 1
ATOM 2252 O O . THR A 1 293 ? -15.621 4.617 -33.157 1.00 47.88 293 THR A O 1
ATOM 2255 N N . PRO A 1 294 ? -15.705 3.624 -35.183 1.00 45.69 294 PRO A N 1
ATOM 2256 C CA . PRO A 1 294 ? -16.583 2.549 -34.734 1.00 45.69 294 PRO A CA 1
ATOM 2257 C C . PRO A 1 294 ? -15.864 1.818 -33.605 1.00 45.69 294 PRO A C 1
ATOM 2259 O O . PRO A 1 294 ? -14.694 1.460 -33.770 1.00 45.69 294 PRO A O 1
ATOM 2262 N N . MET A 1 295 ? -16.535 1.675 -32.455 1.00 45.53 295 MET A N 1
ATOM 2263 C CA . MET A 1 295 ? -15.995 0.965 -31.298 1.00 45.53 295 MET A CA 1
ATOM 2264 C C . MET A 1 295 ? -15.443 -0.357 -31.817 1.00 45.53 295 MET A C 1
ATOM 2266 O O . MET A 1 295 ? -16.211 -1.203 -32.279 1.00 45.53 295 MET A O 1
ATOM 2270 N N . ARG A 1 296 ? -14.114 -0.522 -31.822 1.00 41.69 296 ARG A N 1
ATOM 2271 C CA . ARG A 1 296 ? -13.546 -1.841 -32.080 1.00 41.69 296 ARG A CA 1
ATOM 2272 C C . ARG A 1 296 ? -14.147 -2.711 -30.996 1.00 41.69 296 ARG A C 1
ATOM 2274 O O . ARG A 1 296 ? -13.944 -2.435 -29.816 1.00 41.69 296 ARG A O 1
ATOM 2281 N N . THR A 1 297 ? -14.961 -3.681 -31.387 1.00 42.56 297 THR A N 1
ATOM 2282 C CA . THR A 1 297 ? -15.549 -4.630 -30.452 1.00 42.56 297 THR A CA 1
ATOM 2283 C C . THR A 1 297 ? -14.404 -5.184 -29.609 1.00 42.56 297 THR A C 1
ATOM 2285 O O . THR A 1 297 ? -13.461 -5.764 -30.153 1.00 42.56 297 THR A O 1
ATOM 2288 N N . LEU A 1 298 ? -14.456 -4.946 -28.293 1.00 45.84 298 LEU A N 1
ATOM 2289 C CA . LEU A 1 298 ? -13.400 -5.286 -27.327 1.00 45.84 298 LEU A CA 1
ATOM 2290 C C . LEU A 1 298 ? -13.006 -6.774 -27.369 1.00 45.84 298 LEU A C 1
ATOM 2292 O O . LEU A 1 298 ? -11.930 -7.128 -26.907 1.00 45.84 298 LEU A O 1
ATOM 2296 N N . ALA A 1 299 ? -13.822 -7.619 -28.006 1.00 42.41 299 ALA A N 1
ATOM 2297 C CA . ALA A 1 299 ? -13.517 -9.004 -28.355 1.00 42.41 299 ALA A CA 1
ATOM 2298 C C . ALA A 1 299 ? -12.218 -9.203 -29.170 1.00 42.41 299 ALA A C 1
ATOM 2300 O O . ALA A 1 299 ? -11.671 -10.299 -29.156 1.00 42.41 299 ALA A O 1
ATOM 2301 N N . HIS A 1 300 ? -11.700 -8.184 -29.871 1.00 42.38 300 HIS A N 1
ATOM 2302 C CA . HIS A 1 300 ? -10.434 -8.298 -30.616 1.00 42.38 300 HIS A CA 1
ATOM 2303 C C . HIS A 1 300 ? -9.190 -7.883 -29.822 1.00 42.38 300 HIS A C 1
ATOM 2305 O O . HIS A 1 300 ? -8.068 -8.158 -30.255 1.00 42.38 300 HIS A O 1
ATOM 2311 N N . CYS A 1 301 ? -9.350 -7.214 -28.679 1.00 51.16 301 CYS A N 1
ATOM 2312 C CA . CYS A 1 301 ? -8.219 -6.905 -27.820 1.00 51.16 301 CYS A CA 1
ATOM 2313 C C . CYS A 1 301 ? -7.896 -8.159 -27.011 1.00 51.16 301 CYS A C 1
ATOM 2315 O O . CYS A 1 301 ? -8.675 -8.556 -26.147 1.00 51.16 301 CYS A O 1
ATOM 2317 N N . LYS A 1 302 ? -6.745 -8.787 -27.285 1.00 57.00 302 LYS A N 1
ATOM 2318 C CA . LYS A 1 302 ? -6.206 -9.822 -26.395 1.00 57.00 302 LYS A CA 1
ATOM 2319 C C . LYS A 1 302 ? -6.193 -9.246 -24.976 1.00 57.00 302 LYS A C 1
ATOM 2321 O O . LYS A 1 302 ? -5.733 -8.118 -24.797 1.00 57.00 302 LYS A O 1
ATOM 2326 N N . ASN A 1 303 ? -6.710 -9.990 -23.999 1.00 64.19 303 ASN A N 1
ATOM 2327 C CA . ASN A 1 303 ? -6.653 -9.613 -22.590 1.00 64.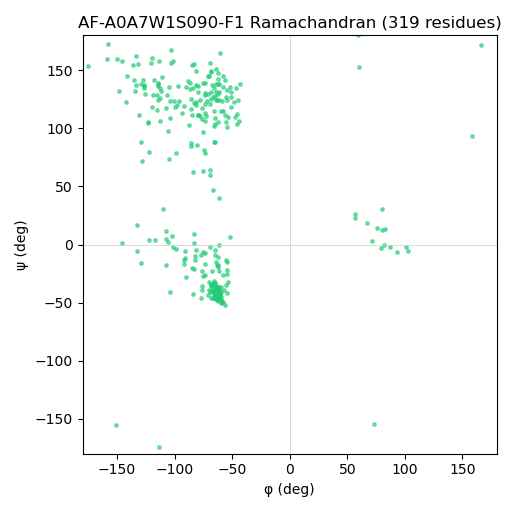19 303 ASN A CA 1
ATOM 2328 C C . ASN A 1 303 ? -5.504 -10.356 -21.899 1.00 64.19 303 ASN A C 1
ATOM 2330 O O . ASN A 1 303 ? -5.744 -11.363 -21.235 1.00 64.19 303 ASN A O 1
ATOM 2334 N N . PRO A 1 304 ? -4.245 -9.910 -22.066 1.00 62.38 304 PRO A N 1
ATOM 2335 C CA . PRO A 1 304 ? -3.083 -10.670 -21.621 1.00 62.38 304 PRO A CA 1
ATOM 2336 C C . PRO A 1 304 ? -3.010 -10.854 -20.104 1.00 62.38 304 PRO A C 1
ATOM 2338 O O . PRO A 1 304 ? -2.229 -11.682 -19.658 1.00 62.38 304 PRO A O 1
ATOM 2341 N N . VAL A 1 305 ? -3.772 -10.088 -19.315 1.00 68.50 305 VAL A N 1
ATOM 2342 C CA . VAL A 1 305 ? -3.679 -10.052 -17.842 1.00 68.50 305 VAL A CA 1
ATOM 2343 C C . VAL A 1 305 ? -4.995 -10.408 -17.138 1.00 68.50 305 VAL A C 1
ATOM 2345 O O . VAL A 1 305 ? -5.104 -10.307 -15.916 1.00 68.50 305 VAL A O 1
ATOM 2348 N N . GLY A 1 306 ? -6.019 -10.785 -17.909 1.00 76.25 306 GLY A N 1
ATOM 2349 C CA . GLY A 1 306 ? -7.392 -10.880 -17.423 1.00 76.25 306 GLY A CA 1
ATOM 2350 C C . GLY A 1 306 ? -7.942 -9.550 -16.880 1.00 76.25 306 GLY A C 1
ATOM 2351 O O . GLY A 1 306 ? -7.292 -8.504 -16.881 1.00 76.25 306 GLY A O 1
ATOM 2352 N N . THR A 1 307 ? -9.188 -9.565 -16.421 1.00 80.75 307 THR A N 1
ATOM 2353 C CA . THR A 1 307 ? -9.886 -8.374 -15.918 1.00 80.75 307 THR A CA 1
ATOM 2354 C C . THR A 1 307 ? -10.496 -8.653 -14.559 1.00 80.75 307 THR A C 1
ATOM 2356 O O . THR A 1 307 ? -11.106 -9.699 -14.348 1.00 80.75 307 THR A O 1
ATOM 2359 N N . ILE A 1 308 ? -10.377 -7.694 -13.640 1.00 87.00 308 ILE A N 1
ATOM 2360 C CA . ILE A 1 308 ? -11.170 -7.699 -12.411 1.00 87.00 308 ILE A CA 1
ATOM 2361 C C . ILE A 1 308 ? -12.609 -7.326 -12.771 1.00 87.00 308 ILE A C 1
ATOM 2363 O O . ILE A 1 308 ? -12.880 -6.191 -13.157 1.00 87.00 308 ILE A O 1
ATOM 2367 N N . ARG A 1 309 ? -13.520 -8.294 -12.670 1.00 82.88 309 ARG A N 1
ATOM 2368 C CA . ARG A 1 309 ? -14.948 -8.134 -12.971 1.00 82.88 309 ARG A CA 1
ATOM 2369 C C . ARG A 1 309 ? -15.715 -7.573 -11.786 1.00 82.88 309 ARG A C 1
ATOM 2371 O O . ARG A 1 309 ? -16.556 -6.702 -11.934 1.00 82.88 309 ARG A O 1
ATOM 2378 N N . LEU A 1 310 ? -15.428 -8.058 -10.588 1.00 86.56 310 LEU A N 1
ATOM 2379 C CA . LEU A 1 310 ? -16.166 -7.654 -9.400 1.00 86.56 310 LEU A CA 1
ATOM 2380 C C . LEU A 1 310 ? -15.201 -7.169 -8.337 1.00 86.56 310 LEU A C 1
ATOM 2382 O O . LEU A 1 310 ? -14.184 -7.806 -8.083 1.00 86.56 310 LEU A O 1
ATOM 2386 N N . ILE A 1 311 ? -15.566 -6.062 -7.699 1.00 92.12 311 ILE A N 1
ATOM 2387 C CA . ILE A 1 311 ? -15.007 -5.634 -6.424 1.00 92.12 311 ILE A CA 1
ATOM 2388 C C . ILE A 1 311 ? -16.198 -5.313 -5.530 1.00 92.12 311 ILE A C 1
ATOM 2390 O O . ILE A 1 311 ? -16.918 -4.346 -5.769 1.00 92.12 311 ILE A O 1
ATOM 2394 N N . GLN A 1 312 ? -16.411 -6.124 -4.503 1.00 93.44 312 GLN A N 1
ATOM 2395 C CA . GLN A 1 312 ? -17.485 -5.934 -3.540 1.00 93.44 312 GLN A CA 1
ATOM 2396 C C . GLN A 1 312 ? -16.894 -5.763 -2.147 1.00 93.44 312 GLN A C 1
ATOM 2398 O O . GLN A 1 312 ? -16.273 -6.678 -1.613 1.00 93.44 312 GLN A O 1
ATOM 2403 N N . ARG A 1 313 ? -17.119 -4.601 -1.527 1.00 94.19 313 ARG A N 1
ATOM 2404 C CA . ARG A 1 313 ? -16.761 -4.382 -0.122 1.00 94.19 313 ARG A CA 1
ATOM 2405 C C . ARG A 1 313 ? -17.634 -5.262 0.774 1.00 94.19 313 ARG A C 1
ATOM 2407 O O . ARG A 1 313 ? -18.861 -5.207 0.695 1.00 94.19 313 ARG A O 1
ATOM 2414 N N . LEU A 1 314 ? -17.003 -6.046 1.639 1.00 93.69 314 LEU A N 1
ATOM 2415 C CA . LEU A 1 314 ? -17.686 -6.832 2.660 1.00 93.69 314 LEU A CA 1
ATOM 2416 C C . LEU A 1 314 ? -17.887 -5.965 3.906 1.00 93.69 314 LEU A C 1
ATOM 2418 O O . LEU A 1 314 ? -17.017 -5.174 4.277 1.00 93.69 314 LEU A O 1
ATOM 2422 N N . ARG A 1 315 ? -19.065 -6.086 4.524 1.00 92.69 315 ARG A N 1
ATOM 2423 C CA . ARG A 1 315 ? -19.399 -5.350 5.753 1.00 92.69 315 ARG A CA 1
ATOM 2424 C C . ARG A 1 315 ? -18.717 -5.954 6.973 1.00 92.69 315 ARG A C 1
ATOM 2426 O O . ARG A 1 315 ? -18.229 -5.212 7.817 1.00 92.69 315 ARG A O 1
ATOM 2433 N N . ASP A 1 316 ? -18.664 -7.279 7.005 1.00 94.69 316 ASP A N 1
ATOM 2434 C CA . ASP A 1 316 ? -18.164 -8.060 8.126 1.00 94.69 316 ASP A CA 1
ATOM 2435 C C . ASP A 1 316 ? -16.880 -8.799 7.751 1.00 94.69 316 ASP A C 1
ATOM 2437 O O . ASP A 1 316 ? -16.602 -9.052 6.572 1.00 94.69 316 ASP A O 1
ATOM 2441 N N . GLU A 1 317 ? -16.104 -9.159 8.774 1.00 94.38 317 GLU A N 1
ATOM 2442 C CA . GLU A 1 317 ? -14.917 -9.987 8.605 1.00 94.38 317 GLU A CA 1
ATOM 2443 C C . GLU A 1 317 ? -15.321 -11.363 8.037 1.00 94.38 317 GLU A C 1
ATOM 2445 O O . GLU A 1 317 ? -16.148 -12.057 8.638 1.00 94.38 317 GLU A O 1
ATOM 2450 N N . PRO A 1 318 ? -14.746 -11.797 6.903 1.00 92.69 318 PRO A N 1
ATOM 2451 C CA . PRO A 1 318 ? -15.025 -13.116 6.360 1.00 92.69 318 PRO A CA 1
ATOM 2452 C C . PRO A 1 318 ? -14.536 -14.210 7.318 1.00 92.69 318 PRO A C 1
ATOM 2454 O O . PRO A 1 318 ? -13.576 -14.051 8.068 1.00 92.69 318 PRO A O 1
ATOM 2457 N N . THR A 1 319 ? -15.176 -15.374 7.307 1.00 88.62 319 THR A N 1
ATOM 2458 C CA . THR A 1 319 ? -14.782 -16.481 8.195 1.00 88.62 319 THR A CA 1
ATOM 2459 C C . THR A 1 319 ? -13.513 -17.201 7.731 1.00 88.62 319 THR A C 1
ATOM 2461 O O . THR A 1 319 ? -12.822 -17.825 8.540 1.00 88.62 319 THR A O 1
ATOM 2464 N N . ASN A 1 320 ? -13.198 -17.098 6.441 1.00 74.62 320 ASN A N 1
ATOM 2465 C CA . ASN A 1 320 ? -12.175 -17.838 5.707 1.00 74.62 320 ASN A CA 1
ATOM 2466 C C . ASN A 1 320 ? -11.260 -16.876 4.927 1.00 74.62 320 ASN A C 1
ATOM 2468 O O . ASN A 1 320 ? -11.354 -16.792 3.710 1.00 74.62 320 ASN A O 1
ATOM 2472 N N . TRP A 1 321 ? -10.398 -16.129 5.622 1.00 75.12 321 TRP A N 1
ATOM 2473 C CA . TRP A 1 321 ? -9.358 -15.305 4.994 1.00 75.12 321 TRP A CA 1
ATOM 2474 C C . TRP A 1 321 ? -8.012 -15.498 5.656 1.00 75.12 321 TRP A C 1
ATOM 2476 O O . TRP A 1 321 ? -7.950 -15.848 6.856 1.00 75.12 321 TRP A O 1
#